Protein AF-A0AA41RDT9-F1 (afdb_monomer)

Organism: NCBI:txid2929485

Foldseek 3Di:
DPPPPVVVVVVVVVVPPDDFFFDKFWDAFPDLAFAQDFDDDDSDQFQADFDWGTWIWTGTQQFTFKTKTKTFQPDQQPPDVVGKFWFWKFKFFPAPQFTQWIQGPVQWIWGAPNPQGGGHDLPPCCLFFDWQDDDPPDPGDFRGRGGRYTNPPSPGTDTDPFGWDWDGDDSRDGTDMIMTGGPPVRHRRDQKMWMWIAMNRRSHIGTDITGRPNPPDVVVVVVVVVVVVVVVVVVVVVD

InterPro domains:
  IPR013424 PEP-CTERM protein-sorting domain [PF07589] (213-236)
  IPR013424 PEP-CTERM protein-sorting domain [TIGR02595] (214-237)

Sequence (239 aa):
MKKKFPFVLIVGILLFASSSYGAVIEFGDDTIRWQGWGTNYTNQDTVGTPDIVGGSAVVDNGILQSITFNYINLAYYANYTPALYAGDLFIDINSNNYWDYVVTTEQQVYSFSETEFALGAYSSISGNYILSHGSTTGNFIIRRNHPIAFNTQSGLGKLSDDQATVSDFDSSTLNTQNSFIFQDLNLWVGSDFTIGWTVSCANDVIYERLSAPVPEPAMLLLLGSGLAGLVVVRRKKTA

Radius of gyration: 23.87 Å; Cα contacts (8 Å, |Δi|>4): 497; chains: 1; bounding box: 58×45×78 Å

Secondary structure (DSSP, 8-state):
--S-HHHHHHHHHHHT-PPPPPEEEEE----SS-TT--SSS-S-S-SSS-EEEEEEEEEETTEEEEEEEEEE--S--TT-SSPP-B--EEEEETT-SB--EEE-TTSEEEE--TTTSBS--TTT-TTTEEEP---SSSS----TT-EEEE-TTSS-SEEEEEE-EEPPP-SSSSSEEEEEE-SS---B--SEEEEEEEBTT-SSEEEEEEE------HHHHHHHHHHHHHHHHHHHHH-

Nearest PDB structures (foldseek):
  7w9m-assembly1_B  TM=2.335E-01  e=3.107E-01  Homo sapiens
  4hd9-assembly1_A  TM=2.410E-01  e=1.217E+00  Homo sapiens
  7ktx-assembly1_J  TM=1.772E-01  e=3.281E-01  Homo sapiens
  4r5g-assembly2_B-2  TM=1.712E-01  e=2.102E+00  Escherichia coli K-12

pLDDT: mean 86.97, std 11.96, range [51.0, 98.62]

Structure (mmCIF, N/CA/C/O backbone):
data_AF-A0AA41RDT9-F1
#
_entry.id   AF-A0AA41RDT9-F1
#
loop_
_atom_s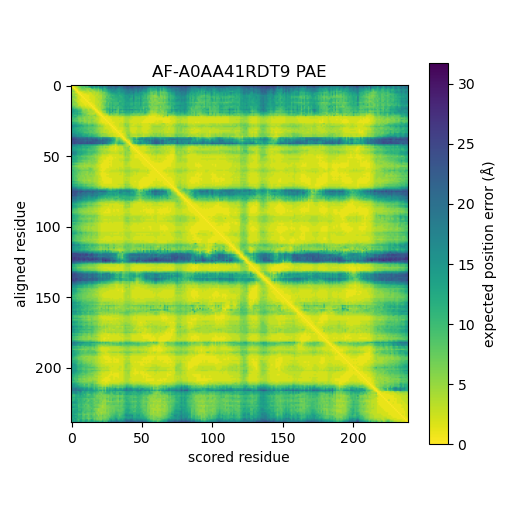ite.group_PDB
_atom_site.id
_atom_site.type_symbol
_atom_site.label_atom_id
_atom_site.label_alt_id
_atom_site.label_comp_id
_atom_site.label_asym_id
_atom_site.label_entity_id
_atom_site.label_seq_id
_atom_site.pdbx_PDB_ins_code
_atom_site.Cartn_x
_atom_site.Cartn_y
_atom_site.Cartn_z
_atom_site.occupancy
_atom_site.B_iso_or_equiv
_atom_site.auth_seq_id
_atom_site.auth_comp_id
_atom_site.auth_asym_id
_atom_site.auth_atom_id
_atom_site.pdbx_PDB_model_num
ATOM 1 N N . MET A 1 1 ? -35.540 23.153 44.474 1.00 52.84 1 MET A N 1
ATOM 2 C CA . MET A 1 1 ? -34.743 23.310 43.229 1.00 52.84 1 MET A CA 1
ATOM 3 C C . MET A 1 1 ? -33.814 22.106 42.942 1.00 52.84 1 MET A C 1
ATOM 5 O O . MET A 1 1 ? -32.636 22.302 42.696 1.00 52.84 1 MET A O 1
ATOM 9 N N . LYS A 1 2 ? -34.289 20.844 42.938 1.00 54.34 2 LYS A N 1
ATOM 10 C CA . LYS A 1 2 ? -33.394 19.652 42.994 1.00 54.34 2 LYS A CA 1
ATOM 11 C C . LYS A 1 2 ? -33.346 18.731 41.748 1.00 54.34 2 LYS A C 1
ATOM 13 O O . LYS A 1 2 ? -32.777 17.655 41.841 1.00 54.34 2 LYS A O 1
ATOM 18 N N . LYS A 1 3 ? -33.898 19.110 40.582 1.00 56.75 3 LYS A N 1
ATOM 19 C CA . LYS A 1 3 ? -33.997 18.205 39.403 1.00 56.75 3 LYS A CA 1
ATOM 20 C C . LYS A 1 3 ? -33.118 18.551 38.181 1.00 56.75 3 LYS A C 1
ATOM 22 O O . LYS A 1 3 ? -33.178 17.828 37.198 1.00 56.75 3 LYS A O 1
ATOM 27 N N . LYS A 1 4 ? -32.290 19.607 38.214 1.00 59.78 4 LYS A N 1
ATOM 28 C CA . LYS A 1 4 ? -31.496 20.043 37.035 1.00 59.78 4 LYS A CA 1
ATOM 29 C C . LYS A 1 4 ? -30.097 19.412 36.904 1.00 59.78 4 LYS A C 1
ATOM 31 O O . LYS A 1 4 ? -29.445 19.603 35.887 1.00 59.78 4 LYS A O 1
ATOM 36 N N . PHE A 1 5 ? -29.640 18.645 37.894 1.00 61.88 5 PHE A N 1
ATOM 37 C CA . PHE A 1 5 ? -28.278 18.095 37.919 1.00 61.88 5 PHE A CA 1
ATOM 38 C C . PHE A 1 5 ? -27.947 17.038 36.835 1.00 61.88 5 PHE A C 1
ATOM 40 O O . PHE A 1 5 ? -26.840 17.097 36.307 1.00 61.88 5 PHE A O 1
ATOM 47 N N . PRO A 1 6 ? -28.842 16.102 36.441 1.00 68.44 6 PRO A N 1
ATOM 48 C CA . PRO A 1 6 ? -28.461 15.064 35.475 1.00 68.44 6 PRO A CA 1
ATOM 49 C C . PRO A 1 6 ? -28.253 15.608 34.054 1.00 68.44 6 PRO A C 1
ATOM 51 O O . PRO A 1 6 ? -27.443 15.071 33.308 1.00 68.44 6 PRO A O 1
ATOM 54 N N . PHE A 1 7 ? -28.925 16.704 33.693 1.00 72.12 7 PHE A N 1
ATOM 55 C CA . PHE A 1 7 ? -28.822 17.284 32.352 1.00 72.12 7 PHE A CA 1
ATOM 56 C C . PHE A 1 7 ? -27.451 17.936 32.102 1.00 72.12 7 PHE A C 1
ATOM 58 O O . PHE A 1 7 ? -26.894 17.807 31.019 1.00 72.12 7 PHE A O 1
ATOM 65 N N . VAL A 1 8 ? -26.865 18.573 33.124 1.00 76.06 8 VAL A N 1
ATOM 66 C CA . VAL A 1 8 ? -25.538 19.211 33.023 1.00 76.06 8 VAL A CA 1
ATOM 67 C C . VAL A 1 8 ? -24.426 18.171 32.847 1.00 76.06 8 VAL A C 1
ATOM 69 O O . VAL A 1 8 ? -23.484 18.410 32.100 1.00 76.06 8 VAL A O 1
ATOM 72 N N . LEU A 1 9 ? -24.552 17.000 33.482 1.00 73.88 9 LEU A N 1
ATOM 73 C CA . LEU A 1 9 ? -23.564 15.923 33.369 1.00 73.88 9 LEU A CA 1
ATOM 74 C C . LEU A 1 9 ? -23.532 15.321 31.954 1.00 73.88 9 LEU A C 1
ATOM 76 O O . LEU A 1 9 ? -22.456 15.106 31.409 1.00 73.88 9 LEU A O 1
ATOM 80 N N . ILE A 1 10 ? -24.702 15.088 31.350 1.00 76.19 10 ILE A N 1
ATOM 81 C CA . ILE A 1 10 ? -24.811 14.529 29.991 1.00 76.19 10 ILE A CA 1
ATOM 82 C C . ILE A 1 10 ? -24.235 15.504 28.960 1.00 76.19 10 ILE A C 1
ATOM 84 O O . ILE A 1 10 ? -23.447 15.099 28.111 1.00 76.19 10 ILE A O 1
ATOM 88 N N . VAL A 1 11 ? -24.571 16.794 29.068 1.00 75.81 11 VAL A N 1
ATOM 89 C CA . VAL A 1 11 ? -24.006 17.832 28.191 1.00 75.81 11 VAL A CA 1
ATOM 90 C C . VAL A 1 11 ? -22.490 17.935 28.376 1.00 75.81 11 VAL A C 1
ATOM 92 O O . VAL A 1 11 ? -21.774 18.061 27.393 1.00 75.81 11 VAL A O 1
ATOM 95 N N . GLY A 1 12 ? -21.988 17.803 29.609 1.00 76.12 12 GLY A N 1
ATOM 96 C CA . GLY A 1 12 ? -20.552 17.738 29.874 1.00 76.12 12 GLY A CA 1
ATOM 97 C C . GLY A 1 12 ? -19.871 16.583 29.138 1.00 76.12 12 GLY A C 1
ATOM 98 O O . GLY A 1 12 ? -18.896 16.813 28.439 1.00 76.12 12 GLY A O 1
ATOM 99 N N . ILE A 1 13 ? -20.410 15.363 29.226 1.00 74.12 13 ILE A N 1
ATOM 100 C CA . ILE A 1 13 ? -19.835 14.175 28.563 1.00 74.12 13 ILE A CA 1
ATOM 101 C C . ILE A 1 13 ? -19.813 14.335 27.036 1.00 74.12 13 ILE A C 1
ATOM 103 O O . ILE A 1 13 ? -18.825 13.975 26.405 1.00 74.12 13 ILE A O 1
ATOM 107 N N . LEU A 1 14 ? -20.857 14.925 26.446 1.00 73.31 14 LEU A N 1
ATOM 108 C CA . LEU A 1 14 ? -20.915 15.178 25.002 1.00 73.31 14 LEU A CA 1
ATOM 109 C C . LEU A 1 14 ? -19.891 16.225 24.535 1.00 73.31 14 LEU A C 1
ATOM 111 O O . LEU A 1 14 ? -19.411 16.137 23.411 1.00 73.31 14 LEU A O 1
ATOM 115 N N . LEU A 1 15 ? -19.522 17.182 25.392 1.00 75.81 15 LEU A N 1
ATOM 116 C CA . LEU A 1 15 ? -18.488 18.180 25.089 1.00 75.81 15 LEU A CA 1
ATOM 117 C C . LEU A 1 15 ? -17.057 17.627 25.197 1.00 75.81 15 LEU A C 1
ATOM 119 O O . LEU A 1 15 ? -16.135 18.254 24.685 1.00 75.81 15 LEU A O 1
ATOM 123 N N . PHE A 1 16 ? -16.867 16.469 25.840 1.00 72.81 16 PHE A N 1
ATOM 124 C CA . PHE A 1 16 ? -15.573 15.781 25.938 1.00 72.81 16 PHE A CA 1
ATOM 125 C C . PHE A 1 16 ? -15.455 14.581 24.992 1.00 72.81 16 PHE A C 1
ATOM 127 O O . PHE A 1 16 ? -14.520 13.794 25.132 1.00 72.81 16 PHE A O 1
ATOM 134 N N . ALA A 1 17 ? -16.376 14.423 24.036 1.00 70.31 17 ALA A N 1
ATOM 135 C CA . ALA A 1 17 ? -16.179 13.483 22.944 1.00 70.31 17 ALA A CA 1
ATOM 136 C C . ALA A 1 17 ? -14.972 13.959 22.122 1.00 70.31 17 ALA A C 1
ATOM 138 O O . ALA A 1 17 ? -15.061 14.918 21.357 1.00 70.31 17 ALA A O 1
ATOM 139 N N . SER A 1 18 ? -13.819 13.331 22.340 1.00 67.19 18 SER A N 1
ATOM 140 C CA . SER A 1 18 ? -12.625 13.551 21.534 1.00 67.19 18 SER A CA 1
ATOM 141 C C . SER A 1 18 ? -12.943 13.197 20.086 1.00 67.19 18 SER A C 1
ATOM 143 O O . SER A 1 18 ? -13.444 12.107 19.814 1.00 67.19 18 SER A O 1
ATOM 145 N N . SER A 1 19 ? -12.659 14.118 19.169 1.00 71.12 19 SER A N 1
ATOM 146 C CA . SER A 1 19 ? -12.651 13.831 17.737 1.00 71.12 19 SER A CA 1
ATOM 147 C C . SER A 1 19 ? -11.695 12.665 17.477 1.00 71.12 19 SER A C 1
ATOM 149 O O . SER A 1 19 ? -10.547 12.720 17.928 1.00 71.12 19 SER A O 1
ATOM 151 N N . SER A 1 20 ? -12.158 11.612 16.795 1.00 74.88 20 SER A N 1
ATOM 152 C CA . SER A 1 20 ? -11.242 10.600 16.272 1.00 74.88 20 SER A CA 1
ATOM 153 C C . SER A 1 20 ? -10.415 11.273 15.184 1.00 74.88 20 SER A C 1
ATOM 155 O O . SER A 1 20 ? -10.957 11.821 14.226 1.00 74.88 20 SER A O 1
ATOM 157 N N . TYR A 1 21 ? -9.107 11.328 15.392 1.00 82.06 21 TYR A N 1
ATOM 158 C CA . TYR A 1 21 ? -8.172 11.680 14.338 1.00 82.06 21 TYR A CA 1
ATOM 159 C C . TYR A 1 21 ? -7.631 10.372 13.776 1.00 82.06 21 TYR A C 1
ATOM 161 O O . TYR A 1 21 ? -7.313 9.468 14.553 1.00 82.06 21 TYR A O 1
ATOM 169 N N . GLY A 1 22 ? -7.509 10.294 12.450 1.00 89.69 22 GLY A N 1
ATOM 170 C CA . GLY A 1 22 ? -6.803 9.193 11.810 1.00 89.69 22 GLY A CA 1
ATOM 171 C C . GLY A 1 22 ? -5.392 9.089 12.380 1.00 89.69 22 GLY A C 1
ATOM 172 O O . GLY A 1 22 ? -4.661 10.080 12.445 1.00 89.69 22 GLY A O 1
ATOM 173 N N . ALA A 1 23 ? -5.029 7.899 12.838 1.00 94.06 23 ALA A N 1
ATOM 174 C CA . ALA A 1 23 ? -3.684 7.616 13.281 1.00 94.06 23 ALA A CA 1
ATOM 175 C C . ALA A 1 23 ? -2.761 7.518 12.067 1.00 94.06 23 ALA A C 1
ATOM 177 O O . ALA A 1 23 ? -3.068 6.823 11.098 1.00 94.06 23 ALA A O 1
ATOM 178 N N . VAL A 1 24 ? -1.629 8.213 12.143 1.00 96.69 24 VAL A N 1
ATOM 179 C CA . VAL A 1 24 ? -0.562 8.122 11.147 1.00 96.69 24 VAL A CA 1
ATOM 180 C C . VAL A 1 24 ? 0.419 7.047 11.601 1.00 96.69 24 VAL A C 1
ATOM 182 O O . VAL A 1 24 ? 0.931 7.104 12.720 1.00 96.69 24 VAL A O 1
ATOM 185 N N . ILE A 1 25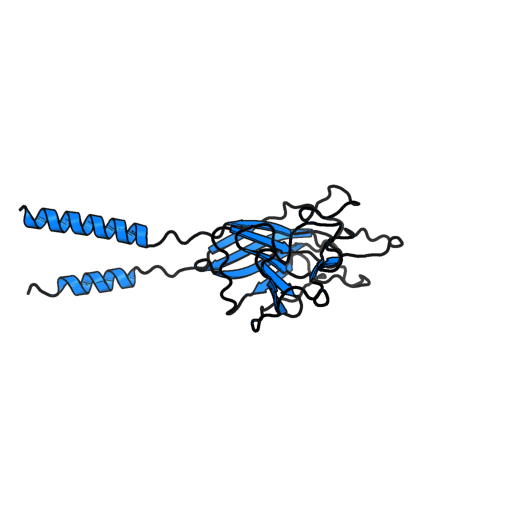 ? 0.648 6.063 10.739 1.00 97.62 25 ILE A N 1
ATOM 186 C CA . ILE A 1 25 ? 1.579 4.955 10.935 1.00 97.62 25 ILE A CA 1
ATOM 187 C C . ILE A 1 25 ? 2.730 5.177 9.962 1.00 97.62 25 ILE A C 1
ATOM 189 O O . ILE A 1 25 ? 2.554 5.019 8.757 1.00 97.62 25 ILE A O 1
ATOM 193 N N . GLU A 1 26 ? 3.887 5.571 10.478 1.00 98.00 26 GLU A N 1
ATOM 194 C CA . GLU A 1 26 ? 5.108 5.709 9.680 1.00 98.00 26 GLU A CA 1
ATOM 195 C C . GLU A 1 26 ? 5.742 4.332 9.454 1.00 98.00 26 GLU A C 1
ATOM 197 O O . GLU A 1 26 ? 5.754 3.493 10.361 1.00 98.00 26 GLU A O 1
ATOM 202 N N . PHE A 1 27 ? 6.293 4.112 8.265 1.00 98.19 27 PHE A N 1
ATOM 203 C CA . PHE A 1 27 ? 7.047 2.910 7.918 1.00 98.19 27 PHE A CA 1
ATOM 204 C C . PHE A 1 27 ? 8.323 3.262 7.155 1.00 98.19 27 PHE A C 1
ATOM 206 O O . PHE A 1 27 ? 8.392 4.295 6.489 1.00 98.19 27 PHE A O 1
ATOM 213 N N . GLY A 1 28 ? 9.346 2.420 7.303 1.00 97.56 28 GLY A N 1
ATOM 214 C CA . GLY A 1 28 ? 10.626 2.552 6.606 1.00 97.56 28 GLY A CA 1
ATOM 215 C C . GLY A 1 28 ? 10.663 1.761 5.301 1.00 97.56 28 GLY A C 1
ATOM 216 O O . GLY A 1 28 ? 9.624 1.351 4.786 1.00 97.56 28 GLY A O 1
ATOM 217 N N . ASP A 1 29 ? 11.874 1.548 4.798 1.00 95.00 29 ASP A N 1
ATOM 218 C CA . ASP A 1 29 ? 12.178 0.572 3.755 1.00 95.00 29 ASP A CA 1
ATOM 219 C C . ASP A 1 29 ? 13.266 -0.366 4.289 1.00 95.00 29 ASP A C 1
ATOM 221 O O . ASP A 1 29 ? 14.455 -0.076 4.207 1.00 95.00 29 ASP A O 1
ATOM 225 N N . ASP A 1 30 ? 12.851 -1.429 4.982 1.00 93.19 30 ASP A N 1
ATOM 226 C CA . ASP A 1 30 ? 13.781 -2.411 5.553 1.00 93.19 30 ASP A CA 1
ATOM 227 C C . ASP A 1 30 ? 13.856 -3.685 4.684 1.00 93.19 30 ASP A C 1
ATOM 229 O O . ASP A 1 30 ? 14.528 -4.667 5.042 1.00 93.19 30 ASP A O 1
ATOM 233 N N . THR A 1 31 ? 13.150 -3.704 3.545 1.00 92.56 31 THR A N 1
ATOM 234 C CA . THR A 1 31 ? 12.863 -4.928 2.802 1.00 92.56 31 THR A CA 1
ATOM 235 C C . THR A 1 31 ? 13.482 -4.949 1.407 1.00 92.56 31 THR A C 1
ATOM 237 O O . THR A 1 31 ? 12.866 -4.628 0.404 1.00 92.56 31 THR A O 1
ATOM 240 N N . ILE A 1 32 ? 14.631 -5.616 1.305 1.00 92.25 32 ILE A N 1
ATOM 241 C CA . ILE A 1 32 ? 15.359 -5.831 0.038 1.00 92.25 32 ILE A CA 1
ATOM 242 C C . ILE A 1 32 ? 14.523 -6.529 -1.065 1.00 92.25 32 ILE A C 1
ATOM 244 O O . ILE A 1 32 ? 14.835 -6.442 -2.261 1.00 92.25 32 ILE A O 1
ATOM 248 N N . ARG A 1 33 ? 13.531 -7.347 -0.690 1.00 90.44 33 ARG A N 1
ATOM 249 C CA . ARG A 1 33 ? 12.685 -8.122 -1.618 1.00 90.44 33 ARG A CA 1
ATOM 250 C C . ARG A 1 33 ? 11.399 -8.583 -0.953 1.00 90.44 33 ARG A C 1
ATOM 252 O O . ARG A 1 33 ? 11.416 -8.982 0.210 1.00 90.44 33 ARG A O 1
ATOM 259 N N . TRP A 1 34 ? 10.327 -8.695 -1.734 1.00 90.31 34 TRP A N 1
ATOM 260 C CA . TRP A 1 34 ? 9.124 -9.377 -1.263 1.00 90.31 34 TRP A CA 1
ATOM 261 C C . TRP A 1 34 ? 9.432 -10.825 -0.885 1.00 90.31 34 TRP A C 1
ATOM 263 O O . TRP A 1 34 ? 10.227 -11.516 -1.539 1.00 90.31 34 TRP A O 1
ATOM 273 N N . GLN A 1 35 ? 8.766 -11.309 0.161 1.00 87.00 35 GLN A N 1
ATOM 274 C CA . GLN A 1 35 ? 8.930 -12.680 0.621 1.00 87.00 35 GLN A CA 1
ATOM 275 C C . GLN A 1 35 ? 8.626 -13.674 -0.515 1.00 87.00 35 GLN A C 1
ATOM 277 O O . GLN A 1 35 ? 7.558 -13.654 -1.122 1.00 87.00 35 GLN A O 1
ATOM 282 N N . GLY A 1 36 ? 9.588 -14.553 -0.813 1.00 84.38 36 GLY A N 1
ATOM 283 C CA . GLY A 1 36 ? 9.468 -15.557 -1.878 1.00 84.38 36 GLY A CA 1
ATOM 284 C C . GLY A 1 36 ? 9.847 -15.080 -3.289 1.00 84.38 36 GLY A C 1
ATOM 285 O O . GLY A 1 36 ? 9.790 -15.884 -4.219 1.00 84.38 36 GLY A O 1
ATOM 286 N N . TRP A 1 37 ? 10.283 -13.826 -3.465 1.00 85.44 37 TRP A N 1
ATOM 287 C CA . TRP A 1 37 ? 10.644 -13.252 -4.769 1.00 85.44 37 TRP A CA 1
ATOM 288 C C . TRP A 1 37 ? 12.131 -12.883 -4.887 1.00 85.44 37 TRP A C 1
ATOM 290 O O . TRP A 1 37 ? 12.831 -12.691 -3.899 1.00 85.44 37 TRP A O 1
ATOM 300 N N . GLY A 1 38 ? 12.625 -12.787 -6.128 1.00 70.69 38 GLY A N 1
ATOM 301 C CA . GLY A 1 38 ? 13.987 -12.342 -6.449 1.00 70.69 38 GLY A CA 1
ATOM 302 C C . GLY A 1 38 ? 15.071 -13.410 -6.247 1.00 70.69 38 GLY A C 1
ATOM 303 O O . GLY A 1 38 ? 15.470 -13.716 -5.124 1.00 70.69 38 GLY A O 1
ATOM 304 N N . THR A 1 39 ? 15.603 -13.955 -7.348 1.00 62.88 39 THR A N 1
ATOM 305 C CA . THR A 1 39 ? 16.633 -15.015 -7.304 1.00 62.88 39 THR A CA 1
ATOM 306 C C . THR A 1 39 ? 18.027 -14.575 -7.762 1.00 62.88 39 THR A C 1
ATOM 308 O O . THR A 1 39 ? 18.977 -15.321 -7.552 1.00 62.88 39 THR A O 1
ATOM 311 N N . ASN A 1 40 ? 18.176 -13.404 -8.399 1.00 63.00 40 ASN A N 1
ATOM 312 C CA . ASN A 1 40 ? 19.332 -13.146 -9.277 1.00 63.00 40 ASN A CA 1
ATOM 313 C C . ASN A 1 40 ? 20.078 -11.815 -9.063 1.00 63.00 40 ASN A C 1
ATOM 315 O O . ASN A 1 40 ? 20.959 -11.509 -9.865 1.00 63.00 40 ASN A O 1
ATOM 319 N N . TYR A 1 41 ? 19.764 -11.029 -8.029 1.00 65.38 41 TYR A N 1
ATOM 320 C CA . TYR A 1 41 ? 20.455 -9.758 -7.767 1.00 65.38 41 TYR A CA 1
ATOM 321 C C . TYR A 1 41 ? 21.060 -9.696 -6.362 1.00 65.38 41 TYR A C 1
ATOM 323 O O . TYR A 1 41 ? 20.752 -10.512 -5.495 1.00 65.38 41 TYR A O 1
ATOM 331 N N . THR A 1 42 ? 22.008 -8.771 -6.219 1.00 64.19 42 THR A N 1
ATOM 332 C CA . THR A 1 42 ? 22.777 -8.433 -5.018 1.00 64.19 42 THR A CA 1
ATOM 333 C C . THR A 1 42 ? 21.870 -8.281 -3.792 1.00 64.19 42 THR A C 1
ATOM 335 O O . THR A 1 42 ? 20.711 -7.910 -3.920 1.00 64.19 42 THR A O 1
ATOM 338 N N . ASN A 1 43 ? 22.397 -8.523 -2.585 1.00 82.06 43 ASN A N 1
ATOM 339 C CA . ASN A 1 43 ? 21.723 -8.189 -1.315 1.00 82.06 43 ASN A CA 1
ATOM 340 C C . ASN A 1 43 ? 21.667 -6.656 -1.092 1.00 82.06 43 ASN A C 1
ATOM 342 O O . ASN A 1 43 ? 21.943 -6.178 0.003 1.00 82.06 43 ASN A O 1
ATOM 346 N N . GLN A 1 44 ? 21.455 -5.897 -2.166 1.00 88.56 44 GLN A N 1
ATOM 347 C CA . GLN A 1 44 ? 21.303 -4.453 -2.168 1.00 88.56 44 GLN A CA 1
ATOM 348 C C . GLN A 1 44 ? 19.824 -4.135 -2.060 1.00 88.56 44 GLN A C 1
ATOM 350 O O . GLN A 1 44 ? 19.016 -4.780 -2.723 1.00 88.56 44 GLN A O 1
ATOM 355 N N . ASP A 1 45 ? 19.531 -3.137 -1.246 1.00 90.62 45 ASP A N 1
ATOM 356 C CA . ASP A 1 45 ? 18.197 -2.595 -1.043 1.00 90.62 45 ASP A CA 1
ATOM 357 C C . ASP A 1 45 ? 17.730 -1.879 -2.314 1.00 90.62 45 ASP A C 1
ATOM 359 O O . ASP A 1 45 ? 17.018 -2.455 -3.134 1.00 90.62 45 ASP A O 1
ATOM 363 N N . THR A 1 46 ? 18.361 -0.756 -2.643 1.00 91.12 46 THR A N 1
ATOM 364 C CA . THR A 1 46 ? 18.141 -0.093 -3.925 1.00 91.12 46 THR A CA 1
ATOM 365 C C . THR A 1 46 ? 19.090 -0.591 -5.017 1.00 91.12 46 THR A C 1
ATOM 367 O O . THR A 1 46 ? 20.320 -0.604 -4.887 1.00 91.12 46 THR A O 1
ATOM 370 N N . VAL A 1 47 ? 18.525 -0.907 -6.179 1.00 87.94 47 VAL A N 1
ATOM 371 C CA . VAL A 1 47 ? 19.242 -1.158 -7.431 1.00 87.94 47 VAL A CA 1
ATOM 372 C C . VAL A 1 47 ? 18.902 -0.049 -8.421 1.00 87.94 47 VAL A C 1
ATOM 374 O O . VAL A 1 47 ? 17.982 -0.184 -9.219 1.00 87.94 47 VAL A O 1
ATOM 377 N N . GLY A 1 48 ? 19.653 1.053 -8.409 1.00 87.62 48 GLY A N 1
ATOM 378 C CA . GLY A 1 48 ? 19.416 2.198 -9.297 1.00 87.62 48 GLY A CA 1
ATOM 379 C C . GLY A 1 48 ? 18.566 3.285 -8.637 1.00 87.62 48 GLY A C 1
ATOM 380 O O . GLY A 1 48 ? 18.938 3.783 -7.584 1.00 87.62 48 GLY A O 1
ATOM 381 N N . THR A 1 49 ? 17.473 3.699 -9.280 1.00 88.38 49 THR A N 1
ATOM 382 C CA . THR A 1 49 ? 16.496 4.641 -8.712 1.00 88.38 49 THR A CA 1
ATOM 383 C C . THR A 1 49 ? 15.096 4.309 -9.239 1.00 88.38 49 THR A C 1
ATOM 385 O O . THR A 1 49 ? 15.007 3.745 -10.334 1.00 88.38 49 THR A O 1
ATOM 388 N N . PRO A 1 50 ? 14.023 4.731 -8.548 1.00 92.81 50 PRO A N 1
ATOM 389 C CA . PRO A 1 50 ? 14.038 5.447 -7.269 1.00 92.81 50 PRO A CA 1
ATOM 390 C C . PRO A 1 50 ? 14.571 4.599 -6.115 1.00 92.81 50 PRO A C 1
ATOM 392 O O . PRO A 1 50 ? 14.549 3.376 -6.198 1.00 92.81 50 PRO A O 1
ATOM 395 N N . ASP A 1 51 ? 15.094 5.288 -5.106 1.00 94.75 51 ASP A N 1
ATOM 396 C CA . ASP A 1 51 ? 15.372 4.775 -3.759 1.00 94.75 51 ASP A CA 1
ATOM 397 C C . ASP A 1 51 ? 14.117 5.051 -2.920 1.00 94.75 51 ASP A C 1
ATOM 399 O O . ASP A 1 51 ? 13.715 6.218 -2.803 1.00 94.75 51 ASP A O 1
ATOM 403 N N . ILE A 1 52 ? 13.419 4.005 -2.468 1.00 96.56 52 ILE A N 1
ATOM 404 C CA . ILE A 1 52 ? 12.213 4.182 -1.652 1.00 96.56 52 ILE A CA 1
ATOM 405 C C . ILE A 1 52 ? 12.677 4.313 -0.199 1.00 96.56 52 ILE A C 1
ATOM 407 O O . ILE A 1 52 ? 13.451 3.520 0.299 1.00 96.56 52 ILE A O 1
ATOM 411 N N . VAL A 1 53 ? 12.227 5.351 0.507 1.00 97.38 53 VAL A N 1
ATOM 412 C CA . VAL A 1 53 ? 12.729 5.652 1.866 1.00 97.38 53 VAL A CA 1
ATOM 413 C C . VAL A 1 53 ? 11.692 5.376 2.954 1.00 97.38 53 VAL A C 1
ATOM 415 O O . VAL A 1 53 ? 11.818 5.851 4.083 1.00 97.38 53 VAL A O 1
ATOM 418 N N . GLY A 1 54 ? 10.633 4.652 2.595 1.00 98.00 54 GLY A N 1
ATOM 419 C CA . GLY A 1 54 ? 9.472 4.383 3.432 1.00 98.00 54 GLY A CA 1
ATOM 420 C C . GLY A 1 54 ? 8.272 5.264 3.099 1.00 98.00 54 GLY A C 1
ATOM 421 O O . GLY A 1 54 ? 8.034 5.620 1.942 1.00 98.00 54 GLY A O 1
ATOM 422 N N . GLY A 1 55 ? 7.473 5.606 4.103 1.00 98.38 55 GLY A N 1
ATOM 423 C CA . GLY A 1 55 ? 6.174 6.221 3.877 1.00 98.38 55 GLY A CA 1
ATOM 424 C C . GLY A 1 55 ? 5.301 6.304 5.118 1.00 98.38 55 GLY A C 1
ATOM 425 O O . GLY A 1 55 ? 5.755 6.093 6.240 1.00 98.38 55 GLY A O 1
ATOM 426 N N . SER A 1 56 ? 4.026 6.611 4.897 1.00 98.56 56 SER A N 1
ATOM 427 C CA . SER A 1 56 ? 3.026 6.637 5.955 1.00 98.56 56 SER A CA 1
ATOM 428 C C . SER A 1 56 ? 1.682 6.083 5.503 1.00 98.56 56 SER A C 1
ATOM 430 O O . SER A 1 56 ? 1.280 6.205 4.343 1.00 98.56 56 SER A O 1
ATOM 432 N N . ALA A 1 57 ? 0.970 5.462 6.437 1.00 98.19 57 ALA A N 1
ATOM 433 C CA . ALA A 1 57 ? -0.417 5.055 6.282 1.00 98.19 57 ALA A CA 1
ATOM 434 C C . ALA A 1 57 ? -1.293 5.834 7.265 1.00 98.19 57 ALA A C 1
ATOM 436 O O . ALA A 1 57 ? -0.919 6.034 8.419 1.00 98.19 57 ALA A O 1
ATOM 437 N N . VAL A 1 58 ? -2.474 6.260 6.823 1.00 97.12 58 VAL A N 1
ATOM 438 C CA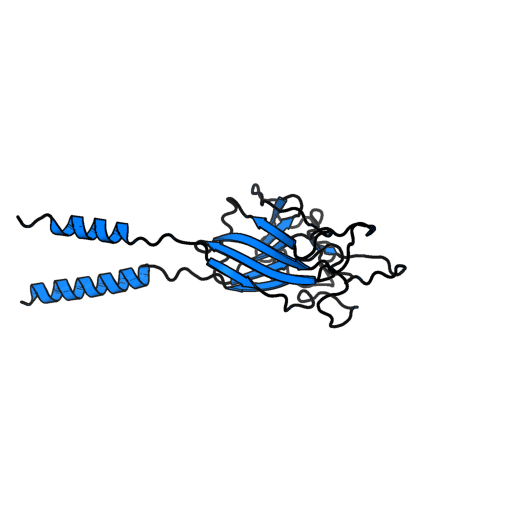 . VAL A 1 58 ? -3.462 6.919 7.684 1.00 97.12 58 VAL A CA 1
ATOM 439 C C . VAL A 1 58 ? -4.611 5.953 7.917 1.00 97.12 58 VAL A C 1
ATOM 441 O O . VAL A 1 58 ? -5.275 5.547 6.966 1.00 97.12 58 VAL A O 1
ATOM 444 N N . VAL A 1 59 ? -4.855 5.596 9.177 1.00 95.75 59 VAL A N 1
ATOM 445 C CA . VAL A 1 59 ? -5.940 4.695 9.586 1.00 95.75 59 VAL A CA 1
ATOM 446 C C . VAL A 1 59 ? -6.852 5.422 10.565 1.00 95.75 59 VAL A C 1
ATOM 448 O O . VAL A 1 59 ? -6.411 5.837 11.634 1.00 95.75 59 VAL A O 1
ATOM 451 N N . ASP A 1 60 ? -8.133 5.558 10.236 1.00 93.62 60 ASP A N 1
ATOM 452 C CA . ASP A 1 60 ? -9.138 6.140 11.131 1.00 93.62 60 ASP A CA 1
ATOM 453 C C . ASP A 1 60 ? -10.132 5.071 11.569 1.00 93.62 60 ASP A C 1
ATOM 455 O O . ASP A 1 60 ? -10.791 4.444 10.744 1.00 93.62 60 ASP A O 1
ATOM 459 N N . ASN A 1 61 ? -10.218 4.843 12.880 1.00 90.75 61 ASN A N 1
ATOM 460 C CA . ASN A 1 61 ? -11.087 3.830 13.478 1.00 90.75 61 ASN A CA 1
ATOM 461 C C . ASN A 1 61 ? -10.973 2.448 12.805 1.00 90.75 61 ASN A C 1
ATOM 463 O O . ASN A 1 61 ? -11.988 1.819 12.532 1.00 90.75 61 ASN A O 1
ATOM 467 N N . GLY A 1 62 ? -9.752 1.987 12.514 1.00 92.81 62 GLY A N 1
ATOM 468 C CA . GLY A 1 62 ? -9.502 0.698 11.852 1.00 92.81 62 GLY A CA 1
ATOM 469 C C . GLY A 1 62 ? -9.783 0.674 10.345 1.00 92.81 62 GLY A C 1
ATOM 470 O O . GLY A 1 62 ? -9.593 -0.366 9.723 1.00 92.81 62 GLY A O 1
ATOM 471 N N . ILE A 1 63 ? -10.199 1.795 9.747 1.00 94.88 63 ILE A N 1
ATOM 472 C CA . ILE A 1 63 ? -10.392 1.949 8.302 1.00 94.88 63 ILE A CA 1
ATOM 473 C C . ILE A 1 63 ? -9.179 2.648 7.694 1.00 94.88 63 ILE A C 1
ATOM 475 O O . ILE A 1 63 ? -8.828 3.759 8.102 1.00 94.88 63 ILE A O 1
ATOM 479 N N . LEU A 1 64 ? -8.562 2.028 6.693 1.00 96.44 64 LEU A N 1
ATOM 480 C CA . LEU A 1 64 ? -7.451 2.621 5.955 1.00 96.44 64 LEU A CA 1
ATOM 481 C C . LEU A 1 64 ? -7.942 3.754 5.049 1.00 96.44 64 LEU A C 1
ATOM 483 O O . LEU A 1 64 ? -8.791 3.546 4.189 1.00 96.44 64 LEU A O 1
ATOM 487 N N . GLN A 1 65 ? -7.388 4.949 5.244 1.00 96.88 65 GLN A N 1
ATOM 488 C CA . GLN A 1 65 ? -7.750 6.168 4.515 1.00 9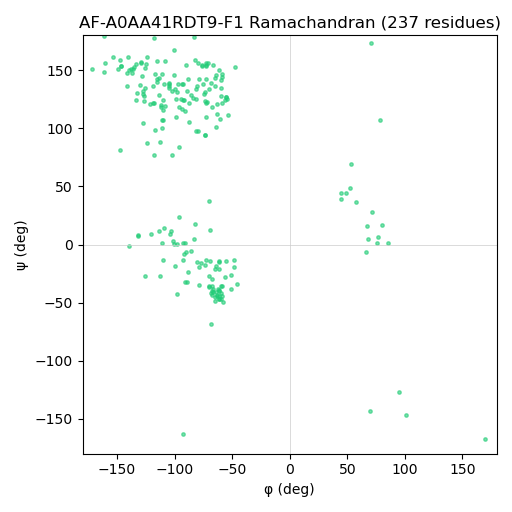6.88 65 GLN A CA 1
ATOM 489 C C . GLN A 1 65 ? -6.786 6.449 3.363 1.00 96.88 65 GLN A C 1
ATOM 491 O O . GLN A 1 65 ? -7.205 6.824 2.269 1.00 96.88 65 GLN A O 1
ATOM 496 N N . SER A 1 66 ? -5.485 6.268 3.594 1.00 97.81 66 SER A N 1
ATOM 497 C CA . SER A 1 66 ? -4.468 6.484 2.565 1.00 97.81 66 SER A CA 1
ATOM 498 C C . SER A 1 66 ? -3.159 5.780 2.883 1.00 97.81 66 SER A C 1
ATOM 500 O O . SER A 1 66 ? -2.834 5.583 4.054 1.00 97.81 66 SER A O 1
ATOM 502 N N . ILE A 1 67 ? -2.373 5.502 1.847 1.00 98.62 67 ILE A N 1
ATOM 503 C CA . ILE A 1 67 ? -0.960 5.123 1.944 1.00 98.62 67 ILE A CA 1
ATOM 504 C C . ILE A 1 67 ? -0.155 6.076 1.064 1.00 98.62 67 ILE A C 1
ATOM 506 O O . ILE A 1 67 ? -0.554 6.366 -0.061 1.00 98.62 67 ILE A O 1
ATOM 510 N N . THR A 1 68 ? 0.964 6.576 1.579 1.00 98.56 68 THR A N 1
ATOM 511 C CA . THR A 1 68 ? 1.894 7.449 0.859 1.00 98.56 68 THR A CA 1
ATOM 512 C C . THR A 1 68 ? 3.292 6.863 0.927 1.00 98.56 68 THR A C 1
ATOM 514 O O . THR A 1 68 ? 3.787 6.587 2.014 1.00 98.56 68 THR A O 1
ATOM 517 N N . PHE A 1 69 ? 3.935 6.717 -0.225 1.00 98.44 69 PHE A N 1
ATOM 518 C CA . PHE A 1 69 ? 5.319 6.283 -0.368 1.00 98.44 69 PHE A CA 1
ATOM 519 C C . PHE A 1 69 ? 6.208 7.491 -0.646 1.00 98.44 69 PHE A C 1
ATOM 521 O O . PHE A 1 69 ? 5.897 8.296 -1.524 1.00 98.44 69 PHE A O 1
ATOM 528 N N . ASN A 1 70 ? 7.314 7.605 0.081 1.00 98.12 70 ASN A N 1
ATOM 529 C CA . ASN A 1 70 ? 8.347 8.614 -0.118 1.00 98.12 70 ASN A CA 1
ATOM 530 C C . ASN A 1 70 ? 9.504 7.995 -0.902 1.00 98.12 70 ASN A C 1
ATOM 532 O O . ASN A 1 70 ? 9.971 6.912 -0.555 1.00 98.12 70 ASN A O 1
ATOM 536 N N . TYR A 1 71 ? 10.006 8.684 -1.925 1.00 96.31 71 TYR A N 1
ATOM 537 C CA . TYR A 1 71 ? 11.142 8.182 -2.695 1.00 96.31 71 TYR A CA 1
ATOM 538 C C . TYR A 1 71 ? 12.059 9.285 -3.221 1.00 96.31 71 TYR A C 1
ATOM 540 O O . TYR A 1 71 ? 11.666 10.435 -3.449 1.00 96.31 71 TYR A O 1
ATOM 548 N N . ILE A 1 72 ? 13.321 8.912 -3.423 1.00 94.81 72 ILE A N 1
ATOM 549 C CA . ILE A 1 72 ? 14.391 9.776 -3.903 1.00 94.81 72 ILE A CA 1
ATOM 550 C C . ILE A 1 72 ? 14.793 9.328 -5.308 1.00 94.81 72 ILE A C 1
ATOM 552 O O . ILE A 1 72 ? 15.290 8.224 -5.523 1.00 94.81 72 ILE A O 1
ATOM 556 N N . ASN A 1 73 ? 14.631 10.225 -6.279 1.00 90.38 73 ASN A N 1
ATOM 557 C CA . ASN A 1 73 ? 15.188 10.054 -7.616 1.00 90.38 73 ASN A CA 1
ATOM 558 C C . ASN A 1 73 ? 16.613 10.622 -7.640 1.00 90.38 73 ASN A C 1
ATOM 560 O O . ASN A 1 73 ? 16.792 11.835 -7.651 1.00 90.38 73 ASN A O 1
ATOM 564 N N . LEU A 1 74 ? 17.640 9.770 -7.644 1.00 81.31 74 LEU A N 1
ATOM 565 C CA . LEU A 1 74 ? 19.045 10.211 -7.608 1.00 81.31 74 LEU A CA 1
ATOM 566 C C . LEU A 1 74 ? 19.592 10.651 -8.973 1.00 81.31 74 LEU A C 1
ATOM 568 O O . LEU A 1 74 ? 20.634 11.306 -9.041 1.00 81.31 74 LEU A O 1
ATOM 572 N N . ALA A 1 75 ? 18.902 10.327 -10.066 1.00 67.56 75 ALA A N 1
ATOM 573 C CA . ALA A 1 75 ? 19.226 10.858 -11.381 1.00 67.56 75 ALA A CA 1
ATOM 574 C C . ALA A 1 75 ? 17.966 11.310 -12.119 1.00 67.56 75 ALA A C 1
ATOM 576 O O . ALA A 1 75 ? 16.868 10.804 -11.904 1.00 67.56 75 ALA A O 1
ATOM 577 N N . TYR A 1 76 ? 18.137 12.284 -13.011 1.00 64.44 76 TYR A N 1
ATOM 578 C CA . TYR A 1 76 ? 17.062 12.759 -13.870 1.00 64.44 76 TYR A CA 1
ATOM 579 C C . TYR A 1 76 ? 16.791 11.712 -14.956 1.00 64.44 76 TYR A C 1
ATOM 581 O O . TYR A 1 76 ? 17.460 11.674 -15.993 1.00 64.44 76 TYR A O 1
ATOM 589 N N . TYR A 1 77 ? 15.831 10.827 -14.701 1.00 65.25 77 TYR A N 1
ATOM 590 C CA . TYR A 1 77 ? 15.549 9.668 -15.548 1.00 65.25 77 TYR A CA 1
ATOM 591 C C . TYR A 1 77 ? 14.430 9.881 -16.565 1.00 65.25 77 TYR A C 1
ATOM 593 O O . TYR A 1 77 ? 13.895 8.921 -17.114 1.00 65.25 77 TYR A O 1
ATOM 601 N N . ALA A 1 78 ? 14.166 11.139 -16.931 1.00 60.47 78 ALA A N 1
ATOM 602 C CA . ALA A 1 78 ? 13.211 11.498 -17.982 1.00 60.47 78 ALA A CA 1
ATOM 603 C C . ALA A 1 78 ? 13.487 10.832 -19.351 1.00 60.47 78 ALA A C 1
ATOM 605 O O . ALA A 1 78 ? 12.622 10.839 -20.218 1.00 60.47 78 ALA A O 1
ATOM 606 N N . ASN A 1 79 ? 14.679 10.252 -19.552 1.00 66.88 79 ASN A N 1
ATOM 607 C CA . ASN A 1 79 ? 15.089 9.603 -20.802 1.00 66.88 79 ASN A CA 1
ATOM 608 C C . ASN A 1 79 ? 15.062 8.063 -20.755 1.00 66.88 79 ASN A C 1
ATOM 610 O O . ASN A 1 79 ? 15.580 7.420 -21.670 1.00 66.88 79 ASN A O 1
ATOM 614 N N . TYR A 1 80 ? 14.520 7.446 -19.699 1.00 72.75 80 TYR A N 1
ATOM 615 C CA . TYR A 1 80 ? 14.407 5.988 -19.651 1.00 72.75 80 TYR A CA 1
ATOM 616 C C . TYR A 1 80 ? 13.447 5.496 -20.733 1.00 72.75 80 TYR A C 1
ATOM 618 O O . TYR A 1 80 ? 12.401 6.087 -20.985 1.00 72.75 80 TYR A O 1
ATOM 626 N N . THR A 1 81 ? 13.835 4.421 -21.416 1.00 70.50 81 THR A N 1
ATOM 627 C CA . THR A 1 81 ? 13.002 3.765 -22.427 1.00 70.50 81 THR A CA 1
ATOM 628 C C . THR A 1 81 ? 12.910 2.276 -22.085 1.00 70.50 81 THR A C 1
ATOM 630 O O . THR A 1 81 ? 13.886 1.554 -22.307 1.00 70.50 81 THR A O 1
ATOM 633 N N . PRO A 1 82 ? 11.769 1.801 -21.553 1.00 74.81 82 PRO A N 1
ATOM 634 C CA . PRO A 1 82 ? 10.564 2.570 -21.209 1.00 74.81 82 PRO A CA 1
ATOM 635 C C . PRO A 1 82 ? 10.771 3.469 -19.980 1.00 74.81 82 PRO A C 1
ATOM 637 O O . PRO A 1 82 ? 11.650 3.202 -19.164 1.00 74.81 82 PRO A O 1
ATOM 640 N N . ALA A 1 83 ? 9.969 4.530 -19.862 1.00 83.62 83 ALA A N 1
ATOM 641 C CA . ALA A 1 83 ? 9.973 5.397 -18.686 1.00 83.62 83 ALA A CA 1
ATOM 642 C C . ALA A 1 83 ? 9.580 4.605 -17.428 1.00 83.62 83 ALA A C 1
ATOM 644 O O . ALA A 1 83 ? 8.820 3.637 -17.516 1.00 83.62 83 ALA A O 1
ATOM 645 N N . LEU A 1 84 ? 10.093 5.018 -16.267 1.00 89.88 84 LEU A N 1
ATOM 646 C CA . LEU A 1 84 ? 9.685 4.439 -14.990 1.00 89.88 84 LEU A CA 1
ATOM 647 C C . LEU A 1 84 ? 8.251 4.865 -14.666 1.00 89.88 84 LEU A C 1
ATOM 649 O O . LEU A 1 84 ? 7.913 6.041 -14.762 1.00 89.88 84 LEU A O 1
ATOM 653 N N . TYR A 1 85 ? 7.435 3.905 -14.248 1.00 93.38 85 TYR A N 1
ATOM 654 C CA . TYR A 1 85 ? 6.088 4.122 -13.724 1.00 93.38 85 TYR A CA 1
ATOM 655 C C . TYR A 1 85 ? 5.915 3.405 -12.378 1.00 93.38 85 TYR A C 1
ATOM 657 O O . TYR A 1 85 ? 6.663 2.462 -12.076 1.00 93.38 85 TYR A O 1
ATOM 665 N N . ALA A 1 86 ? 4.956 3.871 -11.573 1.00 96.50 86 ALA A N 1
ATOM 666 C CA . ALA A 1 86 ? 4.556 3.217 -10.329 1.00 96.50 86 ALA A CA 1
ATOM 667 C C . ALA A 1 86 ? 3.963 1.833 -10.607 1.00 96.50 86 ALA A C 1
ATOM 669 O O . ALA A 1 86 ? 3.324 1.625 -11.631 1.00 96.50 86 ALA A O 1
ATOM 670 N N . GLY A 1 87 ? 4.190 0.888 -9.705 1.00 97.38 87 GLY A N 1
ATOM 671 C CA . GLY A 1 87 ? 3.469 -0.375 -9.694 1.00 97.38 87 GLY A CA 1
ATOM 672 C C . GLY A 1 87 ? 2.123 -0.261 -8.983 1.00 97.38 87 GLY A C 1
ATOM 673 O O . GLY A 1 87 ? 1.775 0.788 -8.431 1.00 97.38 87 GLY A O 1
ATOM 674 N N . ASP A 1 88 ? 1.398 -1.373 -8.969 1.00 98.19 88 ASP A N 1
ATOM 675 C CA . ASP A 1 88 ? 0.155 -1.498 -8.213 1.00 98.19 88 ASP A CA 1
ATOM 676 C C . ASP A 1 88 ? 0.447 -1.672 -6.717 1.00 98.19 88 ASP A C 1
ATOM 678 O O . ASP A 1 88 ? 1.497 -2.187 -6.319 1.00 98.19 88 ASP A O 1
ATOM 682 N N . LEU A 1 89 ? -0.506 -1.264 -5.881 1.00 98.25 89 LEU A N 1
ATOM 683 C CA . LEU A 1 89 ? -0.453 -1.447 -4.435 1.00 98.25 89 LEU A CA 1
ATOM 684 C C . LEU A 1 89 ? -1.183 -2.727 -4.034 1.00 98.25 89 LEU A C 1
ATOM 686 O O . LEU A 1 89 ? -2.369 -2.879 -4.312 1.00 98.25 89 LEU A O 1
ATOM 690 N N . PHE A 1 90 ? -0.494 -3.607 -3.318 1.00 97.69 90 PHE A N 1
ATOM 691 C CA . PHE A 1 90 ? -1.023 -4.856 -2.782 1.00 97.69 90 PHE A CA 1
ATOM 692 C C . PHE A 1 90 ? -1.263 -4.717 -1.277 1.00 97.69 90 PHE A C 1
ATOM 694 O O . PHE A 1 90 ? -0.420 -4.162 -0.571 1.00 97.69 90 PHE A O 1
ATOM 701 N N . ILE A 1 91 ? -2.403 -5.209 -0.784 1.00 97.75 91 ILE A N 1
ATOM 702 C CA . ILE A 1 91 ? -2.807 -5.093 0.623 1.00 97.75 91 ILE A CA 1
ATOM 703 C C . ILE A 1 91 ? -3.307 -6.452 1.126 1.00 97.75 91 ILE A C 1
ATOM 705 O O . ILE A 1 91 ? -4.223 -7.037 0.549 1.00 97.75 91 ILE A O 1
ATOM 709 N N . ASP A 1 92 ? -2.698 -6.942 2.202 1.00 96.69 92 ASP A N 1
ATOM 710 C CA . ASP A 1 92 ? -3.075 -8.146 2.957 1.00 96.69 92 ASP A CA 1
ATOM 711 C C . ASP A 1 92 ? -3.593 -7.689 4.324 1.00 96.69 92 ASP A C 1
ATOM 713 O O . ASP A 1 92 ? -2.845 -7.194 5.173 1.00 96.69 92 ASP A O 1
ATOM 717 N N . ILE A 1 93 ? -4.899 -7.792 4.513 1.00 95.69 93 ILE A N 1
ATOM 718 C CA . ILE A 1 93 ? -5.588 -7.421 5.737 1.00 95.69 93 ILE A CA 1
ATOM 719 C C . ILE A 1 93 ? -5.449 -8.558 6.748 1.00 95.69 93 ILE A C 1
ATOM 721 O O . ILE A 1 93 ? -5.661 -9.731 6.456 1.00 95.69 93 ILE A O 1
ATOM 725 N N . ASN A 1 94 ? -5.165 -8.207 8.003 1.00 93.75 94 ASN A N 1
ATOM 726 C CA . ASN A 1 94 ? -4.819 -9.151 9.069 1.00 93.75 94 ASN A CA 1
ATOM 727 C C . ASN A 1 94 ? -3.467 -9.864 8.876 1.00 93.75 94 ASN A C 1
ATOM 729 O O . ASN A 1 94 ? -3.129 -10.723 9.698 1.00 93.75 94 ASN A O 1
ATOM 733 N N . SER A 1 95 ? -2.681 -9.514 7.848 1.00 94.12 95 SER A N 1
ATOM 734 C CA . SER A 1 95 ? -1.340 -10.061 7.593 1.00 94.12 95 SER A CA 1
ATOM 735 C C . SER A 1 95 ? -1.312 -11.597 7.576 1.00 94.12 95 SER A C 1
ATOM 737 O O . SER A 1 95 ? -0.501 -12.230 8.266 1.00 94.12 95 SER A O 1
ATOM 739 N N . ASN A 1 96 ? -2.238 -12.209 6.838 1.00 93.50 96 ASN A N 1
ATOM 740 C CA . ASN A 1 96 ? -2.437 -13.657 6.788 1.00 93.50 96 ASN A CA 1
ATOM 741 C C . ASN A 1 96 ? -1.616 -14.356 5.677 1.00 93.50 96 ASN A C 1
ATOM 743 O O . ASN A 1 96 ? -1.641 -15.588 5.588 1.00 93.50 96 ASN A O 1
ATOM 747 N N . ASN A 1 97 ? -0.813 -13.607 4.914 1.00 93.06 97 ASN A N 1
ATOM 748 C CA . ASN A 1 97 ? -0.042 -14.036 3.740 1.00 93.06 97 ASN A CA 1
ATOM 749 C C . ASN A 1 97 ? -0.887 -14.328 2.485 1.00 93.06 97 ASN A C 1
ATOM 751 O O . ASN A 1 97 ? -0.450 -15.086 1.608 1.00 93.06 97 ASN A O 1
ATOM 755 N N . TYR A 1 98 ? -2.041 -13.675 2.357 1.00 94.19 98 TYR A N 1
ATOM 756 C CA . TYR A 1 98 ? -2.829 -13.596 1.130 1.00 94.19 98 TYR A CA 1
ATOM 757 C C . TYR A 1 98 ? -3.190 -12.140 0.838 1.00 94.19 98 TYR A C 1
ATOM 759 O O . TYR A 1 98 ? -3.548 -11.391 1.736 1.00 94.19 98 TYR A O 1
ATOM 767 N N . TRP A 1 99 ? -3.089 -11.718 -0.422 1.00 95.44 99 TRP A N 1
ATOM 768 C CA . TRP A 1 99 ? -3.546 -10.385 -0.802 1.00 95.44 99 TRP A CA 1
ATOM 769 C C . TRP A 1 99 ? -5.070 -10.360 -0.814 1.00 95.44 99 TRP A C 1
ATOM 771 O O . TRP A 1 99 ? -5.685 -11.138 -1.542 1.00 95.44 99 TRP A O 1
ATOM 781 N N . ASP A 1 100 ? -5.667 -9.447 -0.054 1.00 95.88 100 ASP A N 1
ATOM 782 C CA . ASP A 1 100 ? -7.113 -9.216 -0.049 1.00 95.88 100 ASP A CA 1
ATOM 783 C C .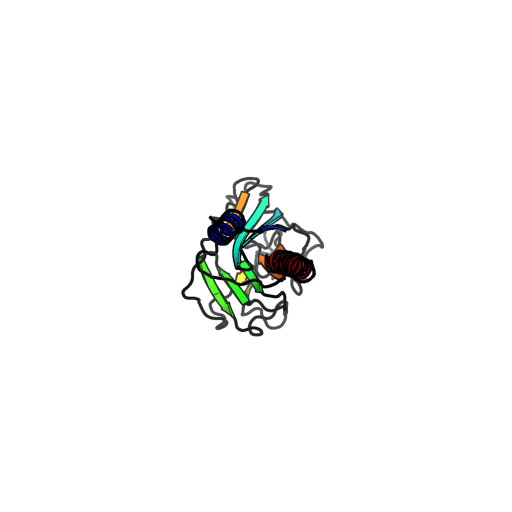 ASP A 1 100 ? -7.507 -8.153 -1.070 1.00 95.88 100 ASP A C 1
ATOM 785 O O . ASP A 1 100 ? -8.585 -8.236 -1.662 1.00 95.88 100 ASP A O 1
ATOM 789 N N . TYR A 1 101 ? -6.625 -7.174 -1.306 1.00 96.81 101 TYR A N 1
ATOM 790 C CA . TYR A 1 101 ? -6.866 -6.088 -2.248 1.00 96.81 101 TYR A CA 1
ATOM 791 C C . TYR A 1 101 ? -5.646 -5.774 -3.103 1.00 96.81 101 TYR A C 1
ATOM 793 O O . TYR A 1 101 ? -4.500 -5.845 -2.653 1.00 96.81 101 TYR A O 1
ATOM 801 N N . VAL A 1 102 ? -5.921 -5.352 -4.335 1.00 97.38 102 VAL A N 1
ATOM 802 C CA . VAL A 1 102 ? -4.960 -4.661 -5.191 1.00 97.38 102 VAL A CA 1
ATOM 803 C C . VAL A 1 102 ? -5.578 -3.373 -5.700 1.00 97.38 102 VAL A C 1
ATOM 805 O O . VAL A 1 102 ? -6.701 -3.382 -6.203 1.00 97.38 102 VAL A O 1
ATOM 808 N N . VAL A 1 103 ? -4.832 -2.278 -5.604 1.00 97.81 103 VAL A N 1
ATOM 809 C CA . VAL A 1 103 ? -5.194 -0.994 -6.201 1.00 97.81 103 VAL A CA 1
ATOM 810 C C . VAL A 1 103 ? -4.258 -0.702 -7.359 1.00 97.81 103 VAL A C 1
ATOM 812 O O . VAL A 1 103 ? -3.050 -0.556 -7.162 1.00 97.81 103 VAL A O 1
ATOM 815 N N . THR A 1 104 ? -4.819 -0.636 -8.565 1.00 97.56 104 THR A N 1
ATOM 816 C CA . THR A 1 104 ? -4.033 -0.420 -9.778 1.00 97.56 104 THR A CA 1
ATOM 817 C C . THR A 1 104 ? -3.719 1.050 -9.991 1.00 97.56 104 THR A C 1
ATOM 819 O O . THR A 1 104 ? -4.421 1.939 -9.497 1.00 97.56 104 THR A O 1
ATOM 822 N N . THR A 1 105 ? -2.678 1.325 -10.771 1.00 96.00 105 THR A N 1
ATOM 823 C CA . THR A 1 105 ? -2.353 2.706 -11.171 1.00 96.00 105 THR A CA 1
ATOM 824 C C . THR A 1 105 ? -3.461 3.385 -11.990 1.00 96.00 105 THR A C 1
ATOM 826 O O . THR A 1 105 ? -3.569 4.610 -11.985 1.00 96.00 105 THR A O 1
ATOM 829 N N . GLU A 1 106 ? -4.353 2.613 -12.617 1.00 96.50 106 GLU A N 1
ATOM 830 C CA . GLU A 1 106 ? -5.579 3.092 -13.267 1.00 96.50 106 GLU A CA 1
ATOM 831 C C . GLU A 1 106 ? -6.753 3.305 -12.295 1.00 96.50 106 GLU A C 1
ATOM 833 O O . GLU A 1 106 ? -7.900 3.397 -12.738 1.00 96.50 106 GLU A O 1
ATOM 838 N N . GLN A 1 107 ? -6.485 3.402 -10.987 1.00 96.25 107 GLN A N 1
ATOM 839 C CA . GLN A 1 107 ? -7.469 3.725 -9.943 1.00 96.25 107 GLN A CA 1
ATOM 840 C C . GLN A 1 107 ? -8.538 2.639 -9.718 1.00 96.25 107 GLN A C 1
ATOM 842 O O . GLN A 1 107 ? -9.562 2.882 -9.074 1.00 96.25 107 GLN A O 1
ATOM 847 N N . GLN A 1 108 ? -8.303 1.424 -10.223 1.00 96.19 108 GLN A N 1
ATOM 848 C CA . GLN A 1 108 ? -9.196 0.281 -10.036 1.00 96.19 108 GLN A CA 1
ATOM 849 C C . GLN A 1 108 ? -8.851 -0.480 -8.759 1.00 96.19 108 GLN A C 1
ATOM 851 O O . GLN A 1 108 ? -7.677 -0.675 -8.453 1.00 96.19 108 GLN A O 1
ATOM 856 N N . VAL A 1 109 ? -9.870 -0.971 -8.052 1.00 96.62 109 VAL A N 1
ATOM 857 C CA . VAL A 1 109 ? -9.685 -1.835 -6.882 1.00 96.62 109 VAL A CA 1
ATOM 858 C C . VAL A 1 109 ? -10.138 -3.250 -7.213 1.00 96.62 109 VAL A C 1
ATOM 860 O O . VAL A 1 109 ? -11.284 -3.471 -7.595 1.00 96.62 109 VAL A O 1
ATOM 863 N N . TYR A 1 110 ? -9.252 -4.222 -7.037 1.00 96.31 110 TYR A N 1
ATOM 864 C CA . TYR A 1 110 ? -9.569 -5.643 -7.106 1.00 96.31 110 TYR A CA 1
ATOM 865 C C . TYR A 1 110 ? -9.606 -6.211 -5.694 1.00 96.31 110 TYR A C 1
ATOM 867 O O . TYR A 1 110 ? -8.710 -5.937 -4.901 1.00 96.31 110 TYR A O 1
ATOM 875 N N . SER A 1 111 ? -10.635 -7.000 -5.398 1.00 95.56 111 SER A N 1
ATOM 876 C CA . SER A 1 111 ? -10.773 -7.748 -4.148 1.00 95.56 111 SER A CA 1
ATOM 877 C C . SER A 1 111 ? -10.628 -9.244 -4.404 1.00 95.56 111 SER A C 1
ATOM 879 O O . SER A 1 111 ? -11.039 -9.748 -5.455 1.00 95.56 111 SER A O 1
ATOM 881 N N . PHE A 1 112 ? -10.064 -9.959 -3.442 1.00 94.12 112 PHE A N 1
ATOM 882 C CA . PHE A 1 112 ? -9.811 -11.394 -3.525 1.00 94.12 112 PHE A CA 1
ATOM 883 C C . PHE A 1 112 ? -10.463 -12.107 -2.343 1.00 94.12 112 PHE A C 1
ATOM 885 O O . PHE A 1 112 ? -10.725 -11.512 -1.299 1.00 94.12 112 PHE A O 1
ATOM 892 N N . SER A 1 113 ? -10.767 -13.393 -2.503 1.00 92.31 113 SER A N 1
ATOM 893 C CA . SER A 1 113 ? -11.158 -14.212 -1.351 1.00 92.31 113 SER A CA 1
ATOM 894 C C . SER A 1 113 ? -9.935 -14.595 -0.503 1.00 92.31 113 SER A C 1
ATOM 896 O O . SER A 1 113 ? -8.834 -14.702 -1.038 1.00 92.31 113 SER A O 1
ATOM 898 N N . GLU A 1 114 ? -10.136 -14.857 0.799 1.00 85.12 114 GLU A N 1
ATOM 899 C CA . GLU A 1 114 ? -9.090 -14.985 1.847 1.00 85.12 114 GLU A CA 1
ATOM 900 C C . GLU A 1 114 ? -7.887 -15.891 1.517 1.00 85.12 114 GLU A C 1
ATOM 902 O O . GLU A 1 114 ? -6.865 -15.821 2.187 1.00 85.12 114 GLU A O 1
ATOM 907 N N . THR A 1 115 ? -8.000 -16.797 0.541 1.00 86.12 115 THR A N 1
ATOM 908 C CA . THR A 1 115 ? -6.924 -17.739 0.177 1.00 86.12 115 THR A CA 1
ATOM 909 C C . THR A 1 115 ? -6.639 -17.816 -1.324 1.00 86.12 115 THR A C 1
ATOM 911 O O . THR A 1 115 ? -5.890 -18.678 -1.783 1.00 86.12 115 THR A O 1
ATOM 914 N N . GLU A 1 116 ? -7.241 -16.928 -2.113 1.00 84.94 116 GLU A N 1
ATOM 915 C CA . GLU A 1 116 ? -7.177 -16.976 -3.575 1.00 84.94 116 GLU A CA 1
ATOM 916 C C . GLU A 1 116 ? -5.859 -16.433 -4.116 1.00 84.94 116 GLU A C 1
ATOM 918 O O . GLU A 1 116 ? -5.330 -16.968 -5.093 1.00 84.94 116 GLU A O 1
ATOM 923 N N . PHE A 1 117 ? -5.299 -15.414 -3.457 1.00 86.88 117 PHE A N 1
ATOM 924 C CA . PHE A 1 117 ? -4.084 -14.756 -3.914 1.00 86.88 117 PHE A CA 1
ATOM 925 C C . PHE A 1 117 ? -2.930 -14.883 -2.914 1.00 86.88 117 PHE A C 1
ATOM 927 O O . PHE A 1 117 ? -2.591 -13.955 -2.187 1.00 86.88 117 PHE A O 1
ATOM 934 N N . ALA A 1 118 ? -2.308 -16.062 -2.889 1.00 83.62 118 ALA A N 1
ATOM 935 C CA . ALA A 1 118 ? -1.198 -16.354 -1.985 1.00 83.62 118 ALA A CA 1
ATOM 936 C C . ALA A 1 118 ? 0.054 -15.507 -2.263 1.00 83.62 118 ALA A C 1
ATOM 938 O O . ALA A 1 118 ? 0.452 -15.289 -3.417 1.00 83.62 118 ALA A O 1
ATOM 939 N N . LEU A 1 119 ? 0.740 -15.131 -1.185 1.00 80.31 119 LEU A N 1
ATOM 940 C CA . LEU A 1 119 ? 2.053 -14.509 -1.253 1.00 80.31 119 LEU A CA 1
ATOM 941 C C . LEU A 1 119 ? 3.143 -15.547 -1.588 1.00 80.31 119 LEU A C 1
ATOM 943 O O . LEU A 1 119 ? 3.179 -16.656 -1.059 1.00 80.31 119 LEU A O 1
ATOM 947 N N . GLY A 1 120 ? 4.077 -15.174 -2.467 1.00 67.31 120 GLY A N 1
ATOM 948 C CA . GLY A 1 120 ? 5.406 -15.797 -2.518 1.00 67.31 120 GLY A CA 1
ATOM 949 C C . GLY A 1 120 ? 5.599 -17.150 -3.227 1.00 67.31 120 GLY A C 1
ATOM 950 O O . GLY A 1 120 ? 6.657 -17.746 -3.031 1.00 67.31 120 GLY A O 1
ATOM 951 N N . ALA A 1 121 ? 4.700 -17.658 -4.083 1.00 56.03 121 ALA A N 1
ATOM 952 C CA . ALA A 1 121 ? 5.002 -18.881 -4.860 1.00 56.03 121 ALA A CA 1
ATOM 953 C C . ALA A 1 121 ? 5.536 -18.584 -6.278 1.00 56.03 121 ALA A C 1
ATOM 955 O O . ALA A 1 121 ? 4.823 -18.632 -7.283 1.00 56.03 121 ALA A O 1
ATOM 956 N N . TYR A 1 122 ? 6.847 -18.335 -6.356 1.00 53.59 122 TYR A N 1
ATOM 957 C CA . TYR A 1 122 ? 7.608 -18.120 -7.599 1.00 53.59 122 TYR A CA 1
ATOM 958 C C . TYR A 1 122 ? 7.393 -19.219 -8.664 1.00 53.59 122 TYR A C 1
ATOM 960 O O . TYR A 1 122 ? 7.527 -18.965 -9.858 1.00 53.59 122 TYR A O 1
ATOM 968 N N . SER A 1 123 ? 7.048 -20.447 -8.259 1.00 51.59 123 SER A N 1
ATOM 969 C CA . SER A 1 123 ? 6.945 -21.613 -9.148 1.00 51.59 123 SER A CA 1
ATOM 970 C C . SER A 1 123 ? 5.554 -21.878 -9.744 1.00 51.59 123 SER A C 1
ATOM 972 O O . SER A 1 123 ? 5.453 -22.726 -10.629 1.00 51.59 123 SER A O 1
ATOM 974 N N . SER A 1 124 ? 4.495 -21.175 -9.316 1.00 51.00 124 SER A N 1
ATOM 975 C CA . SER A 1 124 ? 3.121 -21.415 -9.806 1.00 51.00 124 SER A CA 1
ATOM 976 C C . SER A 1 124 ? 2.276 -20.158 -10.061 1.00 51.00 124 SER A C 1
ATOM 978 O O . SER A 1 124 ? 1.1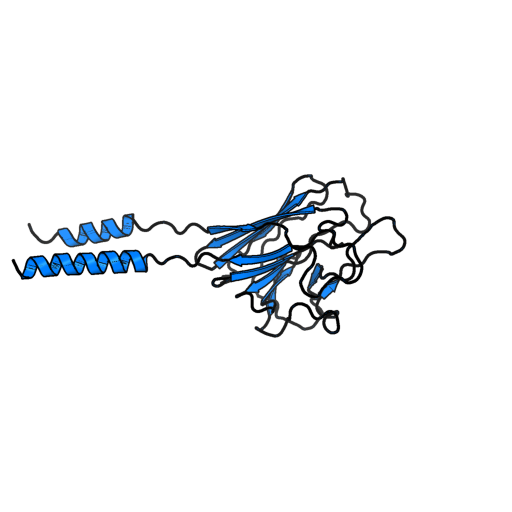36 -20.293 -10.495 1.00 51.00 124 SER A O 1
ATOM 980 N N . ILE A 1 125 ? 2.805 -18.949 -9.817 1.00 59.22 125 ILE A N 1
ATOM 981 C CA . ILE A 1 125 ? 2.008 -17.703 -9.749 1.00 59.22 125 ILE A CA 1
ATOM 982 C C . ILE A 1 125 ? 2.441 -16.650 -10.794 1.00 59.22 125 ILE A C 1
ATOM 984 O O . ILE A 1 125 ? 1.930 -15.534 -10.814 1.00 59.22 125 ILE A O 1
ATOM 988 N N . SER A 1 126 ? 3.322 -16.980 -11.749 1.00 63.47 126 SER A N 1
ATOM 989 C CA . SER A 1 126 ? 3.716 -16.011 -12.794 1.00 63.47 126 SER A CA 1
ATOM 990 C C . SER A 1 126 ? 2.545 -15.537 -13.670 1.00 63.47 126 SER A C 1
ATOM 992 O O . SER A 1 126 ? 2.692 -14.559 -14.389 1.00 63.47 126 SER A O 1
ATOM 994 N N . GLY A 1 127 ? 1.398 -16.225 -13.637 1.00 84.50 127 GLY A N 1
ATOM 995 C CA . GLY A 1 127 ? 0.178 -15.809 -14.329 1.00 84.50 127 GLY A CA 1
ATOM 996 C C . GLY A 1 127 ? -0.621 -14.716 -13.615 1.00 84.50 127 GLY A C 1
ATOM 997 O O . GLY A 1 127 ? -1.410 -14.051 -14.275 1.00 84.50 127 GLY A O 1
ATOM 998 N N . ASN A 1 128 ? -0.420 -14.499 -12.312 1.00 91.12 128 ASN A N 1
ATOM 999 C CA . ASN A 1 128 ? -1.253 -13.574 -11.526 1.00 91.12 128 ASN A CA 1
ATOM 1000 C C . ASN A 1 128 ? -0.596 -12.209 -11.324 1.00 91.12 128 ASN A C 1
ATOM 1002 O O . ASN A 1 128 ? -1.280 -11.235 -11.028 1.00 91.12 128 ASN A O 1
ATOM 1006 N N . TYR A 1 129 ? 0.718 -12.129 -11.515 1.00 92.81 129 TYR A N 1
ATOM 1007 C CA . TYR A 1 129 ? 1.473 -10.888 -11.444 1.00 92.81 129 TYR A CA 1
ATOM 1008 C C . TYR A 1 129 ? 2.034 -10.535 -12.815 1.00 92.81 129 TYR A C 1
ATOM 1010 O O . TYR A 1 129 ? 2.514 -11.398 -13.551 1.00 92.81 129 TYR A O 1
ATOM 1018 N N . ILE A 1 130 ? 2.061 -9.246 -13.113 1.00 92.94 130 ILE A N 1
ATOM 1019 C CA . ILE A 1 130 ? 2.983 -8.684 -14.088 1.00 92.94 130 ILE A CA 1
ATOM 1020 C C . ILE A 1 130 ? 4.309 -8.494 -13.353 1.00 92.94 130 ILE A C 1
ATOM 1022 O O . ILE A 1 130 ? 4.365 -7.878 -12.284 1.00 92.94 130 ILE A O 1
ATOM 1026 N N . LEU A 1 131 ? 5.373 -9.076 -13.902 1.00 92.06 131 LEU A N 1
ATOM 1027 C CA . LEU A 1 131 ? 6.700 -9.041 -13.300 1.00 92.06 131 LEU A CA 1
ATOM 1028 C C . LEU A 1 131 ? 7.573 -7.980 -13.968 1.00 92.06 131 LEU A C 1
ATOM 1030 O O . LEU A 1 131 ? 7.520 -7.793 -15.186 1.00 92.06 131 LEU A O 1
ATOM 1034 N N . SER A 1 132 ? 8.448 -7.360 -13.182 1.00 90.50 132 SER A N 1
ATOM 1035 C CA . SER A 1 132 ? 9.533 -6.525 -13.672 1.00 90.50 132 SER A CA 1
ATOM 1036 C C . SER A 1 132 ? 10.384 -7.312 -14.667 1.00 90.50 132 SER A C 1
ATOM 1038 O O . SER A 1 132 ? 10.922 -8.396 -14.395 1.00 90.50 132 SER A O 1
ATOM 1040 N N . HIS A 1 133 ? 10.536 -6.737 -15.851 1.00 84.69 133 HIS A N 1
ATOM 1041 C CA . HIS A 1 133 ? 11.379 -7.280 -16.898 1.00 84.69 133 HIS A CA 1
ATOM 1042 C C . HIS A 1 133 ? 12.169 -6.154 -17.554 1.00 84.69 133 HIS A C 1
ATOM 1044 O O . HIS A 1 133 ? 11.746 -5.007 -17.628 1.00 84.69 133 HIS A O 1
ATOM 1050 N N . GLY A 1 134 ? 13.344 -6.485 -18.070 1.00 70.94 134 GLY A N 1
ATOM 1051 C CA . GLY A 1 134 ? 14.248 -5.501 -18.646 1.00 70.94 134 GLY A CA 1
ATOM 1052 C C . GLY A 1 134 ? 15.407 -6.193 -19.325 1.00 70.94 134 GLY A C 1
ATOM 1053 O O . GLY A 1 134 ? 15.782 -7.315 -18.962 1.00 70.94 134 GLY A O 1
ATOM 1054 N N . SER A 1 135 ? 15.934 -5.535 -20.353 1.00 63.06 135 SER A N 1
ATOM 1055 C CA . SER A 1 135 ? 16.915 -6.130 -21.249 1.00 63.06 135 SER A CA 1
ATOM 1056 C C . SER A 1 135 ? 18.183 -6.572 -20.509 1.00 63.06 135 SER A C 1
ATOM 1058 O O . SER A 1 135 ? 18.665 -5.892 -19.607 1.00 63.06 135 SER A O 1
ATOM 1060 N N . THR A 1 136 ? 18.755 -7.712 -20.902 1.00 61.12 136 THR A N 1
ATOM 1061 C CA . THR A 1 136 ? 20.126 -8.122 -20.533 1.00 61.12 136 THR A CA 1
ATOM 1062 C C . THR A 1 136 ? 21.199 -7.327 -21.253 1.00 61.12 136 THR A C 1
ATOM 1064 O O . THR A 1 136 ? 22.360 -7.412 -20.869 1.00 61.12 136 THR A O 1
ATOM 1067 N N . THR A 1 137 ? 20.833 -6.585 -22.296 1.00 62.62 137 THR A N 1
ATOM 1068 C CA . THR A 1 137 ? 21.785 -5.974 -23.227 1.00 62.62 137 THR A CA 1
ATOM 1069 C C . THR A 1 137 ? 22.037 -4.486 -22.981 1.00 62.62 137 THR A C 1
ATOM 1071 O O . THR A 1 137 ? 22.819 -3.887 -23.713 1.00 62.62 137 THR A O 1
ATOM 1074 N N . GLY A 1 138 ? 21.407 -3.882 -21.966 1.00 64.12 138 GLY A N 1
ATOM 1075 C CA . GLY A 1 138 ? 21.618 -2.482 -21.580 1.00 64.12 138 GLY A CA 1
ATOM 1076 C C . GLY A 1 138 ? 22.381 -2.337 -20.260 1.00 64.12 138 GLY A C 1
ATOM 1077 O O . GLY A 1 138 ? 22.340 -3.227 -19.418 1.00 64.12 138 GLY A O 1
ATOM 1078 N N . ASN A 1 139 ? 23.018 -1.180 -20.045 1.00 66.19 139 ASN A N 1
ATOM 1079 C CA . ASN A 1 139 ? 23.711 -0.816 -18.793 1.00 66.19 139 ASN A CA 1
ATOM 1080 C C . ASN A 1 139 ? 22.761 -0.570 -17.598 1.00 66.19 139 ASN A C 1
ATOM 1082 O O . ASN A 1 139 ? 23.175 -0.014 -16.583 1.00 66.19 139 ASN A O 1
ATOM 1086 N N . PHE A 1 140 ? 21.486 -0.940 -17.716 1.00 71.44 140 PHE A N 1
ATOM 1087 C CA . PHE A 1 140 ? 20.487 -0.733 -16.677 1.00 71.44 140 PHE A CA 1
ATOM 1088 C C . PHE A 1 140 ? 20.356 -2.000 -15.846 1.00 71.44 140 PHE A C 1
ATOM 1090 O O . PHE A 1 140 ? 19.994 -3.065 -16.350 1.00 71.44 140 PHE A O 1
ATOM 1097 N N . ILE A 1 141 ? 20.667 -1.875 -14.562 1.00 76.50 141 ILE A N 1
ATOM 1098 C CA . ILE A 1 141 ? 20.460 -2.940 -13.593 1.00 76.50 141 ILE A CA 1
ATOM 1099 C C . ILE A 1 141 ? 19.033 -2.777 -13.069 1.00 76.50 141 ILE A C 1
ATOM 1101 O O . ILE A 1 141 ? 18.673 -1.710 -12.581 1.00 76.50 141 ILE A O 1
ATOM 1105 N N . ILE A 1 142 ? 18.222 -3.818 -13.228 1.00 82.19 142 ILE A N 1
ATOM 1106 C CA . ILE A 1 142 ? 16.845 -3.880 -12.734 1.00 82.19 142 ILE A CA 1
ATOM 1107 C C . ILE A 1 142 ? 16.687 -5.128 -11.872 1.00 82.19 142 ILE A C 1
ATOM 1109 O O . ILE A 1 142 ? 17.356 -6.133 -12.127 1.00 82.19 142 ILE A O 1
ATOM 1113 N N . ARG A 1 143 ? 15.780 -5.120 -10.897 1.00 87.06 143 ARG A N 1
ATOM 1114 C CA . ARG A 1 143 ? 15.458 -6.327 -10.129 1.00 87.06 143 ARG A CA 1
ATOM 1115 C C . ARG A 1 143 ? 14.474 -7.154 -10.946 1.00 87.06 143 ARG A C 1
ATOM 1117 O O . ARG A 1 143 ? 13.289 -6.858 -10.964 1.00 87.06 143 ARG A O 1
ATOM 1124 N N . ARG A 1 144 ? 14.954 -8.162 -11.677 1.00 85.94 144 ARG A N 1
ATOM 1125 C CA . ARG A 1 144 ? 14.096 -8.992 -12.550 1.00 85.94 144 ARG A CA 1
ATOM 1126 C C . ARG A 1 144 ? 13.194 -9.946 -11.785 1.00 85.94 144 ARG A C 1
ATOM 1128 O O . ARG A 1 144 ? 13.585 -10.463 -10.740 1.00 85.94 144 ARG A O 1
ATOM 1135 N N . ASN A 1 145 ? 12.078 -10.293 -12.428 1.00 87.88 145 ASN A N 1
ATOM 1136 C CA . ASN A 1 145 ? 11.116 -11.284 -11.952 1.00 87.88 145 ASN A CA 1
ATOM 1137 C C . ASN A 1 145 ? 10.579 -10.926 -10.563 1.00 87.88 145 ASN A C 1
ATOM 1139 O O . ASN A 1 145 ? 10.399 -11.804 -9.722 1.00 87.88 145 ASN A O 1
ATOM 1143 N N . HIS A 1 146 ? 10.387 -9.634 -10.315 1.00 89.81 146 HIS A N 1
ATOM 1144 C CA . HIS A 1 146 ? 9.747 -9.131 -9.116 1.00 89.81 146 HIS A CA 1
ATOM 1145 C C . HIS A 1 146 ? 8.330 -8.686 -9.478 1.00 89.81 146 HIS A C 1
ATOM 1147 O O . HIS A 1 146 ? 8.162 -8.096 -10.542 1.00 89.81 146 HIS A O 1
ATOM 1153 N N . PRO A 1 147 ? 7.303 -8.951 -8.664 1.00 93.12 147 PRO A N 1
ATOM 1154 C CA . PRO A 1 147 ? 5.976 -8.426 -8.935 1.00 93.12 147 PRO A CA 1
ATOM 1155 C C . PRO A 1 147 ? 6.002 -6.904 -8.966 1.00 93.12 147 PRO A C 1
ATOM 1157 O O . PRO A 1 147 ? 6.631 -6.292 -8.104 1.00 93.12 147 PRO A O 1
ATOM 1160 N N . ILE A 1 148 ? 5.348 -6.325 -9.969 1.00 95.19 148 ILE A N 1
ATOM 1161 C CA . ILE A 1 148 ? 5.174 -4.872 -10.099 1.00 95.19 148 ILE A CA 1
ATOM 1162 C C . ILE A 1 148 ? 3.707 -4.478 -10.241 1.00 95.19 148 ILE A C 1
ATOM 1164 O O . ILE A 1 148 ? 3.341 -3.370 -9.879 1.00 95.19 148 ILE A O 1
ATOM 1168 N N . ALA A 1 149 ? 2.868 -5.363 -10.772 1.00 96.38 149 ALA A N 1
ATOM 1169 C CA . ALA A 1 149 ? 1.454 -5.097 -10.987 1.00 96.38 149 ALA A CA 1
ATOM 1170 C C . ALA A 1 149 ? 0.655 -6.401 -10.965 1.00 96.38 149 ALA A C 1
ATOM 1172 O O . ALA A 1 149 ? 1.211 -7.498 -11.108 1.00 96.38 149 ALA A O 1
ATOM 1173 N N . PHE A 1 150 ? -0.651 -6.294 -10.765 1.00 95.88 150 PHE A N 1
ATOM 1174 C CA . PHE A 1 150 ? -1.572 -7.414 -10.836 1.00 95.88 150 PHE A CA 1
ATOM 1175 C C . PHE A 1 150 ? -1.933 -7.705 -12.294 1.00 95.88 150 PHE A C 1
ATOM 1177 O O . PHE A 1 150 ? -2.238 -6.813 -13.083 1.00 95.88 150 PHE A O 1
ATOM 1184 N N . ASN A 1 151 ? -1.906 -8.981 -12.679 1.00 95.00 151 ASN A N 1
ATOM 1185 C CA . ASN A 1 151 ? -2.386 -9.375 -13.993 1.00 95.00 151 ASN A CA 1
ATOM 1186 C C . ASN A 1 151 ? -3.916 -9.466 -13.972 1.00 95.00 151 ASN A C 1
ATOM 1188 O O . ASN A 1 151 ? -4.484 -10.502 -13.616 1.00 95.00 151 ASN A O 1
ATOM 1192 N N . THR A 1 152 ? -4.580 -8.411 -14.434 1.00 94.75 152 THR A N 1
ATOM 1193 C CA . THR A 1 152 ? -6.048 -8.340 -14.550 1.00 94.75 152 THR A CA 1
ATOM 1194 C C . THR A 1 152 ? -6.640 -9.396 -15.494 1.00 94.75 152 THR A C 1
ATOM 1196 O O . THR A 1 152 ? -7.837 -9.669 -15.451 1.00 94.75 152 THR A O 1
ATOM 1199 N N . GLN A 1 153 ? -5.813 -10.053 -16.317 1.00 93.81 153 GLN A N 1
ATOM 1200 C CA . GLN A 1 153 ? -6.212 -11.164 -17.190 1.00 93.81 153 GLN A CA 1
ATOM 1201 C C . GLN A 1 153 ? -6.027 -12.548 -16.549 1.00 93.81 153 GLN A C 1
ATOM 1203 O O . GLN A 1 153 ? -6.303 -13.559 -17.193 1.00 93.81 153 GLN A O 1
ATOM 1208 N N . SER A 1 154 ? -5.560 -12.621 -15.299 1.00 91.75 154 SER A N 1
ATOM 1209 C CA . SER A 1 154 ? -5.340 -13.889 -14.585 1.00 91.75 154 SER A CA 1
ATOM 1210 C C . SER A 1 154 ? -6.627 -14.675 -14.320 1.00 91.75 154 SER A C 1
ATOM 1212 O O . SER A 1 154 ? -6.578 -15.884 -14.099 1.00 91.75 154 SER A O 1
ATOM 1214 N N . GLY A 1 155 ? -7.778 -13.996 -14.349 1.00 89.94 155 GLY A N 1
ATOM 1215 C CA . GLY A 1 155 ? -9.066 -14.559 -13.952 1.00 89.94 155 GLY A CA 1
ATOM 1216 C C . GLY A 1 155 ? -9.254 -14.654 -12.435 1.00 89.94 155 GLY A C 1
ATOM 1217 O O . GLY A 1 155 ? -10.255 -15.224 -12.007 1.00 89.94 155 GLY A O 1
ATOM 1218 N N . LEU A 1 156 ? -8.316 -14.117 -11.645 1.00 89.50 156 LEU A N 1
ATOM 1219 C CA . LEU A 1 156 ? -8.446 -13.988 -10.197 1.00 89.50 156 LEU A CA 1
ATOM 1220 C C . LEU A 1 156 ? -9.090 -12.668 -9.793 1.00 89.50 156 LEU A C 1
ATOM 1222 O O . LEU A 1 156 ? -8.960 -11.656 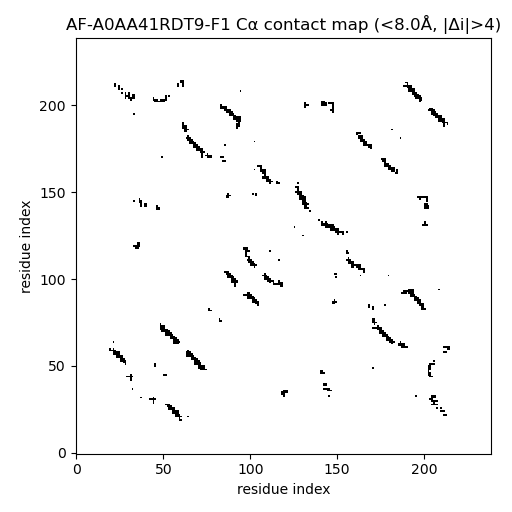-10.484 1.00 89.50 156 LEU A O 1
ATOM 1226 N N . GLY A 1 157 ? -9.705 -12.688 -8.615 1.00 90.75 157 GLY A N 1
ATOM 1227 C CA . GLY A 1 157 ? -10.261 -11.505 -7.986 1.00 90.75 157 GLY A CA 1
ATOM 1228 C C . GLY A 1 157 ? -11.501 -10.969 -8.693 1.00 90.75 157 GLY A C 1
ATOM 1229 O O . GLY A 1 157 ? -11.943 -11.433 -9.747 1.00 90.75 157 GLY A O 1
ATOM 1230 N N . LYS A 1 158 ? -12.108 -9.970 -8.065 1.00 91.75 158 LYS A N 1
ATOM 1231 C CA . LYS A 1 158 ? -13.269 -9.255 -8.583 1.00 91.75 158 LYS A CA 1
ATOM 1232 C C . LYS A 1 158 ? -12.966 -7.775 -8.555 1.00 91.75 158 LYS A C 1
ATOM 1234 O O . LYS A 1 158 ? -12.560 -7.252 -7.518 1.00 91.75 158 LYS A O 1
ATOM 1239 N N . LEU A 1 159 ? -13.193 -7.117 -9.685 1.00 91.25 159 LEU A N 1
ATOM 1240 C CA . LEU A 1 159 ? -13.221 -5.66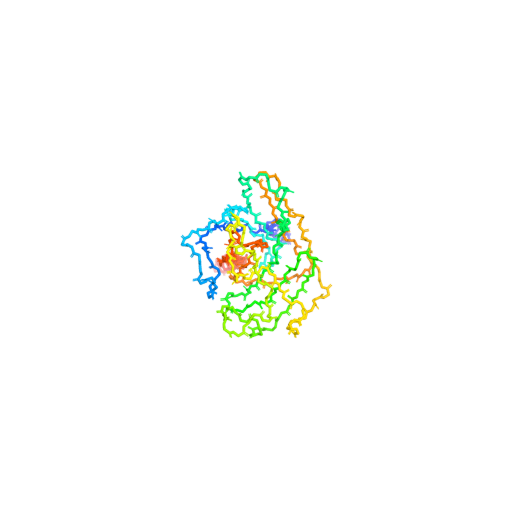4 -9.735 1.00 91.25 159 LEU A CA 1
ATOM 1241 C C . LEU A 1 159 ? -14.311 -5.180 -8.769 1.00 91.25 159 LEU A C 1
ATOM 1243 O O . LEU A 1 159 ? -15.461 -5.611 -8.888 1.00 91.25 159 LEU A O 1
ATOM 1247 N N . SER A 1 160 ? -13.930 -4.357 -7.795 1.00 88.88 160 SER A N 1
ATOM 1248 C CA . SER A 1 160 ? -14.882 -3.686 -6.917 1.00 88.88 160 SER A CA 1
ATOM 1249 C C . SER A 1 160 ? -15.598 -2.580 -7.690 1.00 88.88 160 SER A C 1
ATOM 1251 O O . SER A 1 160 ? -15.042 -2.009 -8.629 1.00 88.88 160 SER A O 1
ATOM 1253 N N . ASP A 1 161 ? -16.817 -2.250 -7.270 1.00 89.25 161 ASP A N 1
ATOM 1254 C CA . ASP A 1 161 ? -17.497 -1.036 -7.737 1.00 89.25 161 ASP A CA 1
ATOM 1255 C C . ASP A 1 161 ? -16.823 0.237 -7.182 1.00 89.25 161 ASP A C 1
ATOM 1257 O O . ASP A 1 161 ? -17.057 1.343 -7.675 1.00 89.25 161 ASP A O 1
ATOM 1261 N N . ASP A 1 162 ? -15.967 0.076 -6.174 1.00 89.62 162 ASP A N 1
ATOM 1262 C CA . ASP A 1 162 ? -15.202 1.146 -5.551 1.00 89.62 162 ASP A CA 1
ATOM 1263 C C . ASP A 1 162 ? -13.962 1.542 -6.366 1.00 89.62 162 ASP A C 1
ATOM 1265 O O . ASP A 1 162 ? -13.387 0.756 -7.124 1.00 89.62 162 ASP A O 1
ATOM 1269 N N . GLN A 1 163 ? -13.502 2.774 -6.150 1.00 90.94 163 GLN A N 1
ATOM 1270 C CA . GLN A 1 163 ? -12.284 3.317 -6.746 1.00 90.94 163 GLN A CA 1
ATOM 1271 C C . GLN A 1 163 ? -11.390 3.920 -5.668 1.00 90.94 163 GLN A C 1
ATOM 1273 O O . GLN A 1 163 ? -11.854 4.338 -4.609 1.00 90.94 163 GLN A O 1
ATOM 1278 N N . ALA A 1 164 ? -10.098 3.999 -5.962 1.00 95.62 164 ALA A N 1
ATOM 1279 C CA . ALA A 1 164 ? -9.142 4.735 -5.149 1.00 95.62 164 ALA A CA 1
ATOM 1280 C C . ALA A 1 164 ? -8.565 5.878 -5.977 1.00 95.62 164 ALA A C 1
ATOM 1282 O O . ALA A 1 164 ? -8.366 5.737 -7.177 1.00 95.62 164 ALA A O 1
ATOM 1283 N N . THR A 1 165 ? -8.244 7.004 -5.350 1.00 97.12 165 THR A N 1
ATOM 1284 C CA . THR A 1 165 ? -7.469 8.044 -6.033 1.00 97.12 165 THR A CA 1
ATOM 1285 C C . THR A 1 165 ? -5.993 7.704 -5.929 1.00 97.12 165 THR A C 1
ATOM 1287 O O . THR A 1 165 ? -5.483 7.517 -4.827 1.00 97.12 165 THR A O 1
ATOM 1290 N N . VAL A 1 166 ? -5.308 7.654 -7.064 1.00 97.25 166 VAL A N 1
ATOM 1291 C CA . VAL A 1 166 ? -3.865 7.411 -7.132 1.00 97.25 166 VAL A CA 1
ATOM 1292 C C . VAL A 1 166 ? -3.199 8.676 -7.654 1.00 97.25 166 VAL A C 1
ATOM 1294 O O . VAL A 1 166 ? -3.642 9.236 -8.658 1.00 97.25 166 VAL A O 1
ATOM 1297 N N . SER A 1 167 ? -2.180 9.170 -6.953 1.00 97.56 167 SER A N 1
ATOM 1298 C CA . SER A 1 167 ? -1.414 10.322 -7.424 1.00 97.56 167 SER A CA 1
ATOM 1299 C C . SER A 1 167 ? -0.524 9.935 -8.601 1.00 97.56 167 SER A C 1
ATOM 1301 O O . SER A 1 167 ? -0.087 8.789 -8.718 1.00 97.56 167 SER A O 1
ATOM 1303 N N . ASP A 1 168 ? -0.165 10.914 -9.428 1.00 95.62 168 ASP A N 1
ATOM 1304 C CA . ASP A 1 168 ? 0.836 10.694 -10.467 1.00 95.62 168 ASP A CA 1
ATOM 1305 C C . ASP A 1 168 ? 2.173 10.251 -9.850 1.00 95.62 168 ASP A C 1
ATOM 1307 O O . ASP A 1 168 ? 2.543 10.645 -8.737 1.00 95.62 168 ASP A O 1
ATOM 1311 N N . PHE A 1 169 ? 2.895 9.404 -10.580 1.00 94.50 169 PHE A N 1
ATOM 1312 C CA . PHE A 1 169 ? 4.262 9.022 -10.251 1.00 94.50 169 PHE A CA 1
ATOM 1313 C C . PHE A 1 169 ? 5.238 9.951 -10.972 1.00 94.50 169 PHE A C 1
ATOM 1315 O O . PHE A 1 169 ? 5.205 10.061 -12.198 1.00 94.50 169 PHE A O 1
ATOM 1322 N N . ASP A 1 170 ? 6.124 10.600 -10.219 1.00 92.00 170 ASP A N 1
ATOM 1323 C CA . ASP A 1 170 ? 7.097 11.548 -10.757 1.00 92.00 170 ASP A CA 1
ATOM 1324 C C . ASP A 1 170 ? 8.514 10.974 -10.658 1.00 92.00 170 ASP A C 1
ATOM 1326 O O . ASP A 1 170 ? 9.174 11.041 -9.625 1.00 92.00 170 ASP A O 1
ATOM 1330 N N . SER A 1 171 ? 9.026 10.441 -11.764 1.00 89.75 171 SER A N 1
ATOM 1331 C CA . SER A 1 171 ? 10.400 9.925 -11.839 1.00 89.75 171 SER A CA 1
ATOM 1332 C C . SER A 1 171 ? 11.459 11.007 -12.106 1.00 89.75 171 SER A C 1
ATOM 1334 O O . SER A 1 171 ? 12.614 10.685 -12.393 1.00 89.75 171 SER A O 1
ATOM 1336 N N . SER A 1 172 ? 11.066 12.281 -12.150 1.00 87.81 172 SER A N 1
ATOM 1337 C CA . SER A 1 172 ? 11.902 13.396 -12.610 1.00 87.81 172 SER A CA 1
ATOM 1338 C C . SER A 1 172 ? 12.272 14.380 -11.501 1.00 87.81 172 SER A C 1
ATOM 1340 O O . SER A 1 172 ? 13.339 14.996 -11.568 1.00 87.81 172 SER A O 1
ATOM 1342 N N . THR A 1 173 ? 11.439 14.487 -10.466 1.00 88.12 173 THR A N 1
ATOM 1343 C CA . THR A 1 173 ? 11.665 15.376 -9.321 1.00 88.12 173 THR A CA 1
ATOM 1344 C C . THR A 1 173 ? 12.367 14.646 -8.176 1.00 88.12 173 THR A C 1
ATOM 1346 O O . THR A 1 173 ? 12.057 13.502 -7.856 1.00 88.12 173 THR A O 1
ATOM 1349 N N . LEU A 1 174 ? 13.336 15.307 -7.540 1.00 90.25 174 LEU A N 1
ATOM 1350 C CA . LEU A 1 174 ? 14.018 14.791 -6.349 1.00 90.25 174 LEU A CA 1
ATOM 1351 C C . LEU A 1 174 ? 13.079 14.855 -5.130 1.00 90.25 174 LEU A C 1
ATOM 1353 O O . LEU A 1 174 ? 12.398 15.863 -4.964 1.00 90.25 174 LEU A O 1
ATOM 1357 N N . ASN A 1 175 ? 13.116 13.855 -4.241 1.00 90.94 175 ASN A N 1
ATOM 1358 C CA . ASN A 1 175 ? 12.319 13.796 -3.000 1.00 90.94 175 ASN A CA 1
ATOM 1359 C C . ASN A 1 175 ? 10.814 13.982 -3.237 1.00 90.94 175 ASN A C 1
ATOM 1361 O O . ASN A 1 175 ? 10.226 14.999 -2.868 1.00 90.94 175 ASN A O 1
ATOM 1365 N N . THR A 1 176 ? 10.200 12.998 -3.872 1.00 94.31 176 THR A N 1
ATOM 1366 C CA . THR A 1 176 ? 8.792 13.044 -4.266 1.00 94.31 176 THR A CA 1
ATOM 1367 C C . THR A 1 176 ? 8.003 11.939 -3.563 1.00 94.31 176 THR A C 1
ATOM 1369 O O . THR A 1 176 ? 8.545 11.168 -2.765 1.00 94.31 176 THR A O 1
ATOM 1372 N N . GLN A 1 177 ? 6.699 11.912 -3.813 1.00 96.88 177 GLN A N 1
ATOM 1373 C CA . GLN A 1 177 ? 5.751 11.020 -3.170 1.00 96.88 177 GLN A CA 1
ATOM 1374 C C . GLN A 1 177 ? 4.823 10.378 -4.195 1.00 96.88 177 GLN A C 1
ATOM 1376 O O . GLN A 1 177 ? 4.603 10.909 -5.284 1.00 96.88 177 GLN A O 1
ATOM 1381 N N . ASN A 1 178 ? 4.286 9.215 -3.846 1.00 97.75 178 ASN A N 1
ATOM 1382 C CA . ASN A 1 178 ? 3.184 8.584 -4.558 1.00 97.75 178 ASN A CA 1
ATOM 1383 C C . ASN A 1 178 ? 2.152 8.142 -3.526 1.00 97.75 178 ASN A C 1
ATOM 1385 O O . ASN A 1 178 ? 2.521 7.541 -2.517 1.00 97.75 178 ASN A O 1
ATOM 1389 N N . SER A 1 179 ? 0.885 8.488 -3.733 1.00 98.19 179 SER A N 1
ATOM 1390 C CA . SER A 1 179 ? -0.168 8.232 -2.757 1.00 98.19 179 SER A CA 1
ATOM 1391 C C . SER A 1 179 ? -1.366 7.508 -3.351 1.00 98.19 179 SER A C 1
ATOM 1393 O O . SER A 1 179 ? -1.760 7.729 -4.494 1.00 98.19 179 SER A O 1
ATOM 1395 N N . PHE A 1 180 ? -1.952 6.656 -2.517 1.00 98.25 180 PHE A N 1
ATOM 1396 C CA . PHE A 1 180 ? -3.188 5.925 -2.743 1.00 98.25 180 PHE A CA 1
ATOM 1397 C C . PHE A 1 180 ? -4.186 6.386 -1.682 1.00 98.25 180 PHE A C 1
ATOM 1399 O O . PHE A 1 180 ? -3.898 6.298 -0.488 1.00 98.25 180 PHE A O 1
ATOM 1406 N N . ILE A 1 181 ? -5.336 6.909 -2.099 1.00 97.88 181 ILE A N 1
ATOM 1407 C CA . ILE A 1 181 ? -6.372 7.459 -1.219 1.00 97.88 181 ILE A CA 1
ATOM 1408 C C . ILE A 1 181 ? -7.653 6.650 -1.414 1.00 97.88 181 ILE A C 1
ATOM 1410 O O . ILE A 1 181 ? -8.200 6.590 -2.516 1.00 97.88 181 ILE A O 1
ATOM 1414 N N . PHE A 1 182 ? -8.149 6.060 -0.331 1.00 95.56 182 PHE A N 1
ATOM 1415 C CA . PHE A 1 182 ? -9.298 5.158 -0.325 1.00 95.56 182 PHE A CA 1
ATOM 1416 C C . PHE A 1 182 ? -10.534 5.905 0.179 1.00 95.56 182 PHE A C 1
ATOM 1418 O O . PHE A 1 182 ? -10.938 5.780 1.334 1.00 95.56 182 PHE A O 1
ATOM 1425 N N . GLN A 1 183 ? -11.123 6.737 -0.680 1.00 83.56 183 GLN A N 1
ATOM 1426 C CA . GLN A 1 183 ? -12.404 7.369 -0.361 1.00 83.56 183 GLN A CA 1
ATOM 1427 C C . GLN A 1 183 ? -13.507 6.315 -0.497 1.00 83.56 183 GLN A C 1
ATOM 1429 O O . GLN A 1 183 ? -13.553 5.595 -1.486 1.00 83.56 183 GLN A O 1
ATOM 1434 N N . ASP A 1 184 ? -14.357 6.189 0.521 1.00 83.38 184 ASP A N 1
ATOM 1435 C CA . ASP A 1 184 ? -15.548 5.323 0.545 1.00 83.38 184 ASP A CA 1
ATOM 1436 C C . ASP A 1 184 ? -15.326 3.794 0.505 1.00 83.38 184 ASP A C 1
ATOM 1438 O O . ASP A 1 184 ? -16.267 3.046 0.771 1.00 83.38 184 ASP A O 1
ATOM 1442 N N . LEU A 1 185 ? -14.089 3.313 0.320 1.00 86.00 185 LEU A N 1
ATOM 1443 C CA . LEU A 1 185 ? -13.761 1.877 0.253 1.00 86.00 185 LEU A CA 1
ATOM 1444 C C . LEU A 1 185 ? -14.038 1.113 1.567 1.00 86.00 185 LEU A C 1
ATOM 1446 O O . LEU A 1 185 ? -14.120 -0.111 1.567 1.00 86.00 185 LEU A O 1
ATOM 1450 N N . ASN A 1 186 ? -14.173 1.820 2.700 1.00 92.62 186 ASN A N 1
ATOM 1451 C CA . ASN A 1 186 ? -14.402 1.247 4.038 1.00 92.62 186 ASN A CA 1
ATOM 1452 C C . ASN A 1 186 ? -13.496 0.035 4.348 1.00 92.62 186 ASN A C 1
ATOM 1454 O O . ASN A 1 186 ? -13.926 -0.947 4.959 1.00 92.62 186 ASN A O 1
ATOM 1458 N N . LEU A 1 187 ? -12.230 0.109 3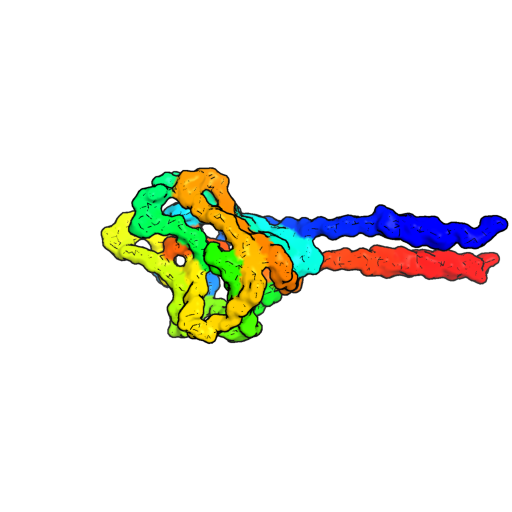.925 1.00 93.25 187 LEU A N 1
ATOM 1459 C CA . LEU A 1 187 ? -11.274 -0.987 4.015 1.00 93.25 187 LEU A CA 1
ATOM 1460 C C . LEU A 1 187 ? -10.811 -1.170 5.466 1.00 93.25 187 LEU A C 1
ATOM 1462 O O . LEU A 1 187 ? -9.908 -0.486 5.949 1.00 93.25 187 LEU A O 1
ATOM 1466 N N . TRP A 1 188 ? -11.484 -2.071 6.180 1.00 94.81 188 TRP A N 1
ATOM 1467 C CA . TRP A 1 188 ? -11.167 -2.410 7.564 1.00 94.81 188 TRP A CA 1
ATOM 1468 C C . TRP A 1 188 ? -9.880 -3.231 7.639 1.00 94.81 188 TRP A C 1
ATOM 1470 O O . TRP A 1 188 ? -9.884 -4.400 7.269 1.00 94.81 188 TRP A O 1
ATOM 1480 N N . VAL A 1 189 ? -8.799 -2.644 8.158 1.00 94.75 189 VAL A N 1
ATOM 1481 C CA . VAL A 1 189 ? -7.468 -3.280 8.210 1.00 94.75 189 VAL A CA 1
ATOM 1482 C C . VAL A 1 189 ? -7.235 -4.171 9.433 1.00 94.75 189 VAL A C 1
ATOM 1484 O O . VAL A 1 189 ? -6.211 -4.840 9.519 1.00 94.75 189 VAL A O 1
ATOM 1487 N N . GLY A 1 190 ? -8.165 -4.211 10.388 1.00 91.12 190 GLY A N 1
ATOM 1488 C CA . GLY A 1 190 ? -7.977 -4.976 11.622 1.00 91.12 190 GLY A CA 1
ATOM 1489 C C . GLY A 1 190 ? -6.915 -4.361 12.535 1.00 91.12 190 GLY A C 1
ATOM 1490 O O . GLY A 1 190 ? -6.852 -3.142 12.682 1.00 91.12 190 GLY A O 1
ATOM 1491 N N . SER A 1 191 ? -6.133 -5.208 13.211 1.00 93.62 191 SER A N 1
ATOM 1492 C CA . SER A 1 191 ? -5.030 -4.766 14.079 1.00 93.62 191 SER A CA 1
ATOM 1493 C C . SER A 1 191 ? -3.711 -4.625 13.334 1.00 93.62 191 SER A C 1
ATOM 1495 O O . SER A 1 191 ? -2.916 -3.768 13.684 1.00 93.62 191 SER A O 1
ATOM 1497 N N . ASP A 1 192 ? -3.480 -5.455 12.319 1.00 96.56 192 ASP A N 1
ATOM 1498 C CA . ASP A 1 192 ? -2.277 -5.420 11.497 1.00 96.56 192 ASP A CA 1
ATOM 1499 C C . ASP A 1 192 ? -2.656 -5.651 10.034 1.00 96.56 192 ASP A C 1
ATOM 1501 O O . ASP A 1 192 ? -3.609 -6.374 9.744 1.00 96.56 192 ASP A O 1
ATOM 1505 N N . PHE A 1 193 ? -1.886 -5.077 9.121 1.00 97.56 193 PHE A N 1
ATOM 1506 C CA . PHE A 1 193 ? -2.008 -5.315 7.689 1.00 97.56 193 PHE A CA 1
ATOM 1507 C C . PHE A 1 193 ? -0.632 -5.244 7.031 1.00 97.56 193 PHE A C 1
ATOM 1509 O O . PHE A 1 193 ? 0.275 -4.585 7.538 1.00 97.56 193 PHE A O 1
ATOM 1516 N N . THR A 1 194 ? -0.461 -5.932 5.910 1.00 97.44 194 THR A N 1
ATOM 1517 C CA . THR A 1 194 ? 0.775 -5.913 5.124 1.00 97.44 194 THR A CA 1
ATOM 1518 C C . THR A 1 194 ? 0.536 -5.159 3.827 1.00 97.44 194 THR A C 1
ATOM 1520 O O . THR A 1 194 ? -0.492 -5.353 3.176 1.00 97.44 194 THR A O 1
ATOM 1523 N N . ILE A 1 195 ? 1.489 -4.322 3.432 1.00 98.06 195 ILE A N 1
ATOM 1524 C CA . ILE A 1 195 ? 1.470 -3.624 2.146 1.00 98.06 195 ILE A CA 1
ATOM 1525 C C . ILE A 1 195 ? 2.631 -4.086 1.277 1.00 98.06 195 ILE A C 1
ATOM 1527 O O . ILE A 1 195 ? 3.726 -4.320 1.778 1.00 98.06 195 ILE A O 1
ATOM 1531 N N . GLY A 1 196 ? 2.391 -4.202 -0.025 1.00 97.25 196 GLY A N 1
ATOM 1532 C CA . GLY A 1 196 ? 3.407 -4.473 -1.032 1.00 97.25 196 GLY A CA 1
ATOM 1533 C C . GLY A 1 196 ? 3.337 -3.429 -2.137 1.00 97.25 196 GLY A C 1
ATOM 1534 O O . GLY A 1 196 ? 2.288 -3.261 -2.754 1.00 97.25 196 GLY A O 1
ATOM 1535 N N . TRP A 1 197 ? 4.439 -2.736 -2.409 1.00 98.00 197 TRP A N 1
ATOM 1536 C CA . TRP A 1 197 ? 4.510 -1.782 -3.516 1.00 98.00 197 TRP A CA 1
ATOM 1537 C C . TRP A 1 197 ? 5.918 -1.702 -4.100 1.00 98.00 197 TRP A C 1
ATOM 1539 O O . TRP A 1 197 ? 6.909 -1.955 -3.421 1.00 98.00 197 TRP A O 1
ATOM 1549 N N . THR A 1 198 ? 6.017 -1.376 -5.383 1.00 96.62 198 THR A N 1
ATOM 1550 C CA . THR A 1 198 ? 7.290 -1.128 -6.063 1.00 96.62 198 THR A CA 1
ATOM 1551 C C . THR A 1 198 ? 7.040 -0.354 -7.359 1.00 96.62 198 THR A C 1
ATOM 1553 O O . THR A 1 198 ? 5.902 -0.063 -7.711 1.00 96.62 198 THR A O 1
ATOM 1556 N N . VAL A 1 199 ? 8.097 -0.032 -8.098 1.00 95.69 199 VAL A N 1
ATOM 1557 C CA . VAL A 1 199 ? 8.038 0.580 -9.430 1.00 95.69 199 VAL A CA 1
ATOM 1558 C C . VAL A 1 199 ? 8.258 -0.455 -10.535 1.00 95.69 199 VAL A C 1
ATOM 1560 O O . VAL A 1 199 ? 8.756 -1.550 -10.301 1.00 95.69 199 VAL A O 1
ATOM 1563 N N . SER A 1 200 ? 7.970 -0.086 -11.781 1.00 93.56 200 SER A N 1
ATOM 1564 C CA . SER A 1 200 ? 8.098 -0.925 -12.991 1.00 93.56 200 SER A CA 1
ATOM 1565 C C . SER A 1 200 ? 9.399 -1.735 -13.169 1.00 93.56 200 SER A C 1
ATOM 1567 O O . SER A 1 200 ? 9.383 -2.840 -13.713 1.00 93.56 200 SER A O 1
ATOM 1569 N N . CYS A 1 201 ? 10.545 -1.217 -12.725 1.00 91.06 201 CYS A N 1
ATOM 1570 C CA . CYS A 1 201 ? 11.840 -1.910 -12.796 1.00 91.06 201 CYS A CA 1
ATOM 1571 C C . CYS A 1 201 ? 12.225 -2.615 -11.484 1.00 91.06 201 CYS A C 1
ATOM 1573 O O . CYS A 1 201 ? 13.297 -3.224 -11.394 1.00 91.06 201 CYS A O 1
ATOM 1575 N N . ALA A 1 202 ? 11.355 -2.508 -10.483 1.00 92.44 202 ALA A N 1
ATOM 1576 C CA . ALA A 1 202 ? 11.553 -2.919 -9.111 1.00 92.44 202 ALA A CA 1
ATOM 1577 C C . ALA A 1 202 ? 12.919 -2.503 -8.559 1.00 92.44 202 ALA A C 1
ATOM 1579 O O . ALA A 1 202 ? 13.612 -3.320 -7.971 1.00 92.44 202 ALA A O 1
ATOM 1580 N N . ASN A 1 203 ? 13.357 -1.262 -8.803 1.00 91.19 203 ASN A N 1
ATOM 1581 C CA . ASN A 1 203 ? 14.643 -0.756 -8.306 1.00 91.19 203 ASN A CA 1
ATOM 1582 C C . ASN A 1 203 ? 14.713 -0.809 -6.780 1.00 91.19 203 ASN A C 1
ATOM 1584 O O . ASN A 1 203 ? 15.752 -1.178 -6.244 1.00 91.19 203 ASN A O 1
ATOM 1588 N N . ASP A 1 204 ? 13.583 -0.562 -6.129 1.00 94.19 204 ASP A N 1
ATOM 1589 C CA . ASP A 1 204 ? 13.366 -0.755 -4.701 1.00 94.19 204 ASP A CA 1
ATOM 1590 C C . ASP A 1 204 ? 11.980 -1.325 -4.433 1.00 94.19 204 ASP A C 1
ATOM 1592 O O . ASP A 1 204 ? 11.126 -1.269 -5.328 1.00 94.19 204 ASP A O 1
ATOM 1596 N N . VAL A 1 205 ? 11.747 -1.909 -3.260 1.00 95.12 205 VAL A N 1
ATOM 1597 C CA . VAL A 1 205 ? 10.461 -2.547 -2.957 1.00 95.12 205 VAL A CA 1
ATOM 1598 C C . VAL A 1 205 ? 10.040 -2.294 -1.518 1.00 95.12 205 VAL A C 1
ATOM 1600 O O . VAL A 1 205 ? 10.806 -2.501 -0.601 1.00 95.12 205 VAL A O 1
ATOM 1603 N N . ILE A 1 206 ? 8.767 -1.978 -1.317 1.00 97.44 206 ILE A N 1
ATOM 1604 C CA . ILE A 1 206 ? 8.156 -1.957 0.008 1.00 97.44 206 ILE A CA 1
ATOM 1605 C C . ILE A 1 206 ? 7.411 -3.263 0.224 1.00 97.44 206 ILE A C 1
ATOM 1607 O O . ILE A 1 206 ? 6.634 -3.694 -0.637 1.00 97.44 206 ILE A O 1
ATOM 1611 N N . TYR A 1 207 ? 7.651 -3.886 1.374 1.00 96.25 207 TYR A N 1
ATOM 1612 C CA . TYR A 1 207 ? 6.897 -5.032 1.863 1.00 96.25 207 TYR A CA 1
ATOM 1613 C C . TYR A 1 207 ? 6.830 -4.986 3.389 1.00 96.25 207 TYR A C 1
ATOM 1615 O O . TYR A 1 207 ? 7.614 -5.625 4.086 1.00 96.25 207 TYR A O 1
ATOM 1623 N N . GLU A 1 208 ? 5.902 -4.188 3.907 1.00 96.88 208 GLU A N 1
ATOM 1624 C CA . GLU A 1 208 ? 5.892 -3.805 5.317 1.00 96.88 208 GLU A CA 1
ATOM 1625 C C . GLU A 1 208 ? 4.620 -4.265 6.014 1.00 96.88 208 GLU A C 1
ATOM 1627 O O . GLU A 1 208 ? 3.513 -4.117 5.493 1.00 96.88 208 GLU A O 1
ATOM 1632 N N . ARG A 1 209 ? 4.786 -4.809 7.224 1.00 97.12 209 ARG A N 1
ATOM 1633 C CA . ARG A 1 209 ? 3.677 -5.118 8.129 1.00 97.12 209 ARG A CA 1
ATOM 1634 C C . ARG A 1 209 ? 3.461 -3.943 9.070 1.00 97.12 209 ARG A C 1
ATOM 1636 O O . ARG A 1 209 ? 4.307 -3.637 9.905 1.00 97.12 209 ARG A O 1
ATOM 1643 N N . LEU A 1 210 ? 2.294 -3.331 8.968 1.00 97.50 210 LEU A N 1
ATOM 1644 C CA . LEU A 1 210 ? 1.893 -2.157 9.722 1.00 97.50 210 LEU A CA 1
ATOM 1645 C C . LEU A 1 210 ? 0.915 -2.563 10.822 1.00 97.50 210 LEU A C 1
ATOM 1647 O O . LEU A 1 210 ? 0.018 -3.371 10.589 1.00 97.50 210 LEU A O 1
ATOM 1651 N N . SER A 1 211 ? 1.075 -1.987 12.014 1.00 96.81 211 SER A N 1
ATOM 1652 C CA . SER A 1 211 ? 0.138 -2.189 13.122 1.00 96.81 211 SER A CA 1
ATOM 1653 C C . SER A 1 211 ? -0.820 -1.008 13.195 1.00 96.81 211 SER A C 1
ATOM 1655 O O . SER A 1 211 ? -0.430 0.117 13.519 1.00 96.81 211 SER A O 1
ATOM 1657 N N . ALA A 1 212 ? -2.077 -1.262 12.848 1.00 94.06 212 ALA A N 1
ATOM 1658 C CA . ALA A 1 212 ? -3.151 -0.301 12.971 1.00 94.06 212 ALA A CA 1
ATOM 1659 C C . ALA A 1 212 ? -3.506 -0.146 14.455 1.00 94.06 212 ALA A C 1
ATOM 1661 O O . ALA A 1 212 ? -3.877 -1.126 15.109 1.00 94.06 212 ALA A O 1
ATOM 1662 N N . PRO A 1 213 ? -3.422 1.071 15.020 1.00 89.00 213 PRO A N 1
ATOM 1663 C CA . PRO A 1 213 ? -3.813 1.272 16.399 1.00 89.00 213 PRO A CA 1
ATOM 1664 C C . PRO A 1 213 ? -5.298 0.960 16.522 1.00 89.00 213 PRO A C 1
ATOM 1666 O O . PRO A 1 213 ? -6.160 1.669 16.000 1.00 89.00 213 PRO A O 1
ATOM 1669 N N . VAL A 1 214 ? -5.594 -0.125 17.229 1.00 81.25 214 VAL A N 1
ATOM 1670 C CA . VAL A 1 214 ? -6.955 -0.434 17.640 1.00 81.25 214 VAL A CA 1
ATOM 1671 C C . VAL A 1 214 ? -7.365 0.701 18.572 1.00 81.25 214 VAL A C 1
ATOM 1673 O O . VAL A 1 214 ? -6.673 0.902 19.574 1.00 81.25 214 VAL A O 1
ATOM 1676 N N . PRO A 1 215 ? -8.434 1.464 18.273 1.00 71.38 215 PRO A N 1
ATOM 1677 C CA . PRO A 1 215 ? -8.862 2.543 19.144 1.00 71.38 215 PRO A CA 1
ATOM 1678 C C . PRO A 1 215 ? -9.048 1.965 20.539 1.00 71.38 215 PRO A C 1
ATOM 1680 O O . PRO A 1 215 ? -9.945 1.144 20.735 1.00 71.38 215 PRO A O 1
ATOM 1683 N N . GLU A 1 216 ? -8.187 2.338 21.492 1.00 70.81 216 GLU A N 1
ATOM 1684 C CA . GLU A 1 216 ? -8.406 1.969 22.882 1.00 70.81 216 GLU A CA 1
ATOM 1685 C C . GLU A 1 216 ? -9.731 2.608 23.249 1.00 70.81 216 GLU A C 1
ATOM 1687 O O . GLU A 1 216 ? -9.850 3.840 23.276 1.00 70.81 216 GLU A O 1
ATOM 1692 N N . PRO A 1 217 ? -10.787 1.804 23.404 1.00 64.12 217 PRO A N 1
ATOM 1693 C CA . PRO A 1 217 ? -12.097 2.369 23.291 1.00 64.12 217 PRO A CA 1
ATOM 1694 C C . PRO A 1 217 ? -12.280 3.283 24.492 1.00 64.12 217 PRO A C 1
ATOM 1696 O O . PRO A 1 217 ? -11.977 2.911 25.630 1.00 64.12 217 PRO A O 1
ATOM 1699 N N . ALA A 1 218 ? -12.894 4.444 24.261 1.00 73.62 218 ALA A N 1
ATOM 1700 C CA . ALA A 1 218 ? -13.465 5.256 25.328 1.00 73.62 218 ALA A CA 1
ATOM 1701 C C . ALA A 1 218 ? -14.344 4.412 26.276 1.00 73.62 218 ALA A C 1
ATOM 1703 O O . ALA A 1 218 ? -14.645 4.859 27.371 1.00 73.62 218 ALA A O 1
ATOM 1704 N N . MET A 1 219 ? -14.702 3.173 25.907 1.00 75.56 219 MET A N 1
ATOM 1705 C CA . MET A 1 219 ? -15.212 2.129 26.791 1.00 75.56 219 MET A CA 1
ATOM 1706 C C . MET A 1 219 ? -14.361 1.859 28.038 1.00 75.56 219 MET A C 1
ATOM 1708 O O . MET A 1 219 ? -14.966 1.645 29.076 1.00 75.56 219 MET A O 1
ATOM 1712 N N . LEU A 1 220 ? -13.021 1.885 28.018 1.00 82.81 220 LEU A N 1
ATOM 1713 C CA . LEU A 1 220 ? -12.227 1.711 29.249 1.00 82.81 220 LEU A CA 1
ATOM 1714 C C . LEU A 1 220 ? -12.399 2.909 30.190 1.00 82.81 220 LEU A C 1
ATOM 1716 O O . LEU A 1 220 ? -12.614 2.736 31.391 1.00 82.81 220 LEU A O 1
ATOM 1720 N N . LEU A 1 221 ? -12.404 4.124 29.637 1.00 84.19 221 LEU A N 1
ATOM 1721 C CA . LEU A 1 221 ? -12.700 5.346 30.386 1.00 84.19 221 LEU A CA 1
ATOM 1722 C C . LEU A 1 221 ? -14.162 5.372 30.871 1.00 84.19 221 LEU A C 1
ATOM 1724 O O . LEU A 1 221 ? -14.443 5.752 32.007 1.00 84.19 221 LEU A O 1
ATOM 1728 N N . LEU A 1 222 ? -15.107 4.947 30.034 1.00 84.31 222 LEU A N 1
ATOM 1729 C CA . LEU A 1 222 ? -16.538 4.877 30.326 1.00 84.31 222 LEU A CA 1
ATOM 1730 C C . LEU A 1 222 ? -16.827 3.811 31.385 1.00 84.31 222 LEU A C 1
ATOM 1732 O O . LEU A 1 222 ? -17.611 4.042 32.299 1.00 84.31 222 LEU A O 1
ATOM 1736 N N . LEU A 1 223 ? -16.153 2.666 31.309 1.00 88.38 223 LEU A N 1
ATOM 1737 C CA . LEU A 1 223 ? -16.205 1.610 32.311 1.00 88.38 223 LEU A CA 1
ATOM 1738 C C . LEU A 1 223 ? -15.620 2.114 33.631 1.00 88.38 223 LEU A C 1
ATOM 1740 O O . LEU A 1 223 ? -16.267 1.995 34.670 1.00 88.38 223 LEU A O 1
ATOM 1744 N N . GLY A 1 224 ? -14.438 2.737 33.597 1.00 89.12 224 GLY A N 1
ATOM 1745 C CA . GLY A 1 224 ? -13.795 3.314 34.778 1.00 89.12 224 GLY A CA 1
ATOM 1746 C C . GLY A 1 224 ? -14.649 4.395 35.447 1.00 89.12 224 GLY A C 1
ATOM 1747 O O . GLY A 1 224 ? -14.873 4.361 36.659 1.00 89.12 224 GLY A O 1
ATOM 1748 N N . SER A 1 225 ? -15.201 5.320 34.661 1.00 88.50 225 SER A N 1
ATOM 1749 C CA . SER A 1 225 ? -16.087 6.382 35.154 1.00 88.50 225 SER A CA 1
ATOM 1750 C C . SER A 1 225 ? -17.447 5.848 35.614 1.00 88.50 225 SER A C 1
ATOM 1752 O O . SER A 1 225 ? -17.967 6.303 36.636 1.00 88.50 225 SER A O 1
ATOM 1754 N N . GLY A 1 226 ? -17.991 4.828 34.947 1.00 90.06 226 GLY A N 1
ATOM 1755 C CA . GLY A 1 226 ? -19.197 4.114 35.364 1.00 90.06 226 GLY A CA 1
ATOM 1756 C C . GLY A 1 226 ? -19.025 3.431 36.722 1.00 90.06 226 GLY A C 1
ATOM 1757 O O . GLY A 1 226 ? -19.854 3.609 37.619 1.00 90.06 226 GLY A O 1
ATOM 1758 N N . LEU A 1 227 ? -17.910 2.721 36.924 1.00 94.62 227 LEU A N 1
ATOM 1759 C CA . LEU A 1 227 ? -17.559 2.097 38.204 1.00 94.62 227 LEU A CA 1
ATOM 1760 C C . LEU A 1 227 ? -17.359 3.139 39.312 1.00 94.62 227 LEU A C 1
ATOM 1762 O O . LEU A 1 227 ? -17.902 2.984 40.410 1.00 94.62 227 LEU A O 1
ATOM 1766 N N . ALA A 1 228 ? -16.648 4.233 39.030 1.00 91.75 228 ALA A N 1
ATOM 1767 C CA . ALA A 1 228 ? -16.488 5.336 39.977 1.00 91.75 228 ALA A CA 1
ATOM 1768 C C . ALA A 1 228 ? -17.844 5.957 40.365 1.00 91.75 228 ALA A C 1
ATOM 1770 O O . ALA A 1 228 ? -18.111 6.198 41.548 1.00 91.75 228 ALA A O 1
ATOM 1771 N N . GLY A 1 229 ? -18.741 6.139 39.392 1.00 91.69 229 GLY A N 1
ATOM 1772 C CA . GLY A 1 229 ? -20.110 6.599 39.616 1.00 91.69 229 GLY A CA 1
ATOM 1773 C C . GLY A 1 229 ? -20.897 5.679 40.555 1.00 91.69 229 GLY A C 1
ATOM 1774 O O . GLY A 1 229 ? -21.531 6.156 41.502 1.00 91.69 229 GLY A O 1
ATOM 1775 N N . LEU A 1 230 ? -20.804 4.359 40.364 1.00 92.56 230 LEU A N 1
ATOM 1776 C CA . LEU A 1 230 ? -21.449 3.370 41.237 1.00 92.56 230 LEU A CA 1
ATOM 1777 C C . LEU A 1 230 ? -20.934 3.437 42.682 1.00 92.56 230 LEU A C 1
ATOM 1779 O O . LEU A 1 230 ? -21.732 3.370 43.622 1.00 92.56 230 LEU A O 1
ATOM 1783 N N . VAL A 1 231 ? -19.626 3.628 42.883 1.00 94.44 231 VAL A N 1
ATOM 1784 C CA . VAL A 1 231 ? -19.033 3.796 44.223 1.00 94.44 231 VAL A CA 1
ATOM 1785 C C . VAL A 1 231 ? -19.596 5.036 44.924 1.00 94.44 231 VAL A C 1
ATOM 1787 O O . VAL A 1 231 ? -19.971 4.966 46.099 1.00 94.44 231 VAL A O 1
ATOM 1790 N N . VAL A 1 232 ? -19.715 6.159 44.212 1.00 93.06 232 VAL A N 1
ATOM 1791 C CA . VAL A 1 232 ? -20.284 7.404 44.758 1.00 93.06 232 VAL A CA 1
ATOM 1792 C C . VAL A 1 232 ? -21.754 7.222 45.146 1.00 93.06 232 VAL A C 1
ATOM 1794 O O . VAL A 1 232 ? -22.164 7.652 46.228 1.00 93.06 232 VAL A O 1
ATOM 1797 N N . VAL A 1 233 ? -22.551 6.552 44.307 1.00 93.81 233 VAL A N 1
ATOM 1798 C CA . VAL A 1 233 ? -23.966 6.264 44.604 1.00 93.81 233 VAL A CA 1
ATOM 1799 C C . VAL A 1 233 ? -24.103 5.345 45.818 1.00 93.81 233 VAL A C 1
ATOM 1801 O O . VAL A 1 233 ? -24.959 5.588 46.670 1.00 93.81 233 VAL A O 1
ATOM 1804 N N . ARG A 1 234 ? -23.246 4.323 45.942 1.00 94.50 234 ARG A N 1
ATOM 1805 C CA . ARG A 1 234 ? -23.258 3.402 47.087 1.00 94.50 234 ARG A CA 1
ATOM 1806 C C . ARG A 1 234 ? -22.980 4.130 48.401 1.00 94.50 234 ARG A C 1
ATOM 1808 O O . ARG A 1 234 ? -23.739 3.945 49.347 1.00 94.50 234 ARG A O 1
ATOM 1815 N N . ARG A 1 235 ? -21.961 4.999 48.445 1.00 92.50 235 ARG A N 1
ATOM 1816 C CA . ARG A 1 235 ? -21.618 5.781 49.650 1.00 92.50 235 ARG A CA 1
ATOM 1817 C C . ARG A 1 235 ? -22.771 6.667 50.131 1.00 92.50 235 ARG A C 1
ATOM 1819 O O . ARG A 1 235 ? -22.964 6.794 51.333 1.00 92.50 235 ARG A O 1
ATOM 1826 N N . LYS A 1 236 ? -23.563 7.230 49.210 1.00 89.75 236 LYS A N 1
ATOM 1827 C CA . LYS A 1 236 ? -24.733 8.066 49.541 1.00 89.75 236 LYS A CA 1
ATOM 1828 C C . LYS A 1 236 ? -25.943 7.299 50.078 1.00 89.75 236 LYS A C 1
ATOM 1830 O O . LYS A 1 236 ? -26.835 7.936 50.615 1.00 89.75 236 LYS A O 1
ATOM 1835 N N . LYS A 1 237 ? -26.026 5.979 49.882 1.00 89.31 237 LYS A N 1
ATOM 1836 C CA . LYS A 1 237 ? -27.118 5.159 50.439 1.00 89.31 237 LYS A CA 1
ATOM 1837 C C . LYS A 1 237 ? -26.818 4.642 51.845 1.00 89.31 237 LYS A C 1
ATOM 1839 O O . LYS A 1 237 ? -27.743 4.273 52.554 1.00 89.31 237 LYS A O 1
ATOM 1844 N N . THR A 1 238 ? -25.540 4.541 52.202 1.00 89.75 238 THR A N 1
ATOM 1845 C CA . THR A 1 238 ? -25.086 4.029 53.505 1.00 89.75 238 THR A CA 1
ATOM 1846 C C . THR A 1 238 ? -24.869 5.116 54.556 1.00 89.75 238 THR A C 1
ATOM 1848 O O . THR A 1 238 ? -24.695 4.776 55.720 1.00 89.75 238 THR A O 1
ATOM 1851 N N . ALA A 1 239 ? -24.835 6.385 54.147 1.00 76.38 239 ALA A N 1
ATOM 1852 C CA . ALA A 1 239 ? -24.787 7.554 55.024 1.00 76.38 239 ALA A CA 1
ATOM 1853 C C . ALA A 1 239 ? -26.179 8.185 55.111 1.00 76.38 239 ALA A C 1
ATOM 1855 O O . ALA A 1 239 ? -26.537 8.651 56.212 1.00 76.38 239 ALA A O 1
#

Solvent-accessible surface area (backbone atoms only — not comparable to full-atom values): 13228 Å² total; per-residue (Å²): 140,88,81,67,65,69,61,56,53,54,54,51,54,64,73,64,61,74,79,88,68,58,45,77,43,76,47,66,54,89,31,61,54,53,74,61,45,64,90,84,75,72,101,48,52,56,41,76,56,47,35,56,67,18,34,40,34,34,33,41,90,35,23,47,43,34,42,36,39,35,31,36,35,85,56,78,45,82,78,42,86,76,61,75,44,66,28,24,40,36,32,15,58,58,56,76,58,22,39,35,35,35,40,39,76,86,26,44,30,34,37,38,54,89,74,74,39,63,64,44,51,74,88,80,43,72,64,48,34,38,54,12,69,76,65,92,87,54,97,62,68,58,40,53,63,27,73,18,33,73,31,84,83,50,78,68,63,42,79,48,97,50,51,35,52,55,53,72,67,63,55,60,48,66,71,38,58,38,38,41,33,37,63,90,58,75,44,65,32,52,54,29,27,28,41,36,39,30,30,43,43,31,17,21,39,45,56,48,79,44,71,42,71,63,69,79,51,66,58,60,59,48,49,51,51,50,54,52,50,51,53,56,56,53,55,66,73,79,107

Mean predicted aligned error: 6.76 Å